Protein AF-A0A2A5PF28-F1 (afdb_monomer_lite)

Structure (mmCIF, N/CA/C/O backbone):
data_AF-A0A2A5PF28-F1
#
_entry.id   AF-A0A2A5PF28-F1
#
loop_
_atom_site.group_PDB
_atom_site.id
_atom_site.type_symbol
_atom_site.label_atom_id
_atom_site.label_alt_id
_atom_site.label_comp_id
_atom_site.label_asym_id
_atom_site.label_entity_id
_atom_site.label_seq_id
_atom_site.pdbx_PDB_ins_code
_atom_site.Cartn_x
_atom_site.Cartn_y
_atom_site.Cartn_z
_atom_site.occupancy
_atom_site.B_iso_or_equiv
_atom_site.auth_seq_id
_atom_site.auth_comp_id
_atom_site.auth_asym_id
_atom_site.auth_atom_id
_atom_site.pdbx_PDB_model_num
ATOM 1 N N . MET A 1 1 ? -25.929 -4.673 18.116 1.00 41.91 1 MET A N 1
ATOM 2 C CA . MET A 1 1 ? -25.650 -4.161 19.478 1.00 41.91 1 MET A CA 1
ATOM 3 C C . MET A 1 1 ? -24.849 -2.876 19.344 1.00 41.91 1 MET A C 1
ATOM 5 O O . MET A 1 1 ? -23.845 -2.891 18.644 1.00 41.91 1 MET A O 1
ATOM 9 N N . GLY A 1 2 ? -25.321 -1.760 19.908 1.00 50.94 2 GLY A N 1
ATOM 10 C CA . GLY A 1 2 ? -24.605 -0.480 19.835 1.00 50.94 2 GLY A CA 1
ATOM 11 C C . GLY A 1 2 ? -23.229 -0.578 20.498 1.00 50.94 2 GLY A C 1
ATOM 12 O O . GLY A 1 2 ? -23.089 -1.264 21.509 1.00 50.94 2 GLY A O 1
ATOM 13 N N . LYS A 1 3 ? -22.210 0.069 19.919 1.00 67.00 3 LYS A N 1
ATOM 14 C CA . LYS A 1 3 ? -20.861 0.127 20.499 1.00 67.00 3 LYS A CA 1
ATOM 15 C C . LYS A 1 3 ? -20.940 0.835 21.853 1.00 67.00 3 LYS A C 1
ATOM 17 O O . LYS A 1 3 ? -21.059 2.056 21.904 1.00 67.00 3 LYS A O 1
ATOM 22 N N . ILE A 1 4 ? -20.903 0.073 22.942 1.00 71.50 4 ILE A N 1
ATOM 23 C CA . ILE A 1 4 ? -20.803 0.637 24.287 1.00 71.50 4 ILE A CA 1
ATOM 24 C C . ILE A 1 4 ? -19.418 1.271 24.393 1.00 71.50 4 ILE A C 1
ATOM 26 O O . ILE A 1 4 ? -18.413 0.598 24.170 1.00 71.50 4 ILE A O 1
ATOM 30 N N . ASN A 1 5 ? -19.358 2.567 24.704 1.00 80.75 5 ASN A N 1
ATOM 31 C CA . ASN A 1 5 ? -18.090 3.236 24.960 1.00 80.75 5 ASN A CA 1
ATOM 32 C C . ASN A 1 5 ? -17.479 2.620 26.237 1.00 80.75 5 ASN A C 1
ATOM 34 O O . ASN A 1 5 ? -18.070 2.777 27.309 1.00 80.75 5 ASN A O 1
ATOM 38 N N . PRO A 1 6 ? -16.331 1.921 26.154 1.00 78.38 6 PRO A N 1
ATOM 39 C CA . PRO A 1 6 ? -15.758 1.205 27.294 1.00 78.38 6 PRO A CA 1
ATOM 40 C C . PRO A 1 6 ? -15.383 2.152 28.442 1.00 78.38 6 PRO A C 1
ATOM 42 O O . PRO A 1 6 ? -15.439 1.769 29.611 1.00 78.38 6 PRO A O 1
ATOM 45 N N . LEU A 1 7 ? -15.074 3.411 28.127 1.00 80.38 7 LEU A N 1
ATOM 46 C CA . LEU A 1 7 ? -14.786 4.447 29.113 1.00 80.38 7 LEU A CA 1
ATOM 47 C C . LEU A 1 7 ? -16.062 4.856 29.861 1.00 80.38 7 LEU A C 1
ATOM 49 O O . LEU A 1 7 ? -16.077 4.873 31.089 1.00 80.38 7 LEU A O 1
ATOM 53 N N . ALA A 1 8 ? -17.166 5.069 29.138 1.00 83.06 8 ALA A N 1
ATOM 54 C CA . ALA A 1 8 ? -18.471 5.324 29.750 1.00 83.06 8 ALA A CA 1
ATOM 55 C C . ALA A 1 8 ? -18.952 4.126 30.587 1.00 83.06 8 ALA A C 1
ATOM 57 O O . ALA A 1 8 ? -19.438 4.314 31.698 1.00 83.06 8 ALA A O 1
ATOM 58 N N . PHE A 1 9 ? -18.759 2.897 30.100 1.00 85.44 9 PHE A N 1
ATOM 59 C CA . PHE A 1 9 ? -19.083 1.672 30.836 1.00 85.44 9 PHE A CA 1
ATOM 60 C C . PHE A 1 9 ? -18.303 1.566 32.153 1.00 85.44 9 PHE A C 1
ATOM 62 O O . PHE A 1 9 ? -18.880 1.260 33.196 1.00 85.44 9 PHE A O 1
ATOM 69 N N . SER A 1 10 ? -17.006 1.882 32.120 1.00 83.62 10 SER A N 1
ATOM 70 C CA . SER A 1 10 ? -16.141 1.852 33.303 1.00 83.62 10 SER A CA 1
ATOM 71 C C . SER A 1 10 ? -16.571 2.892 34.343 1.00 83.62 10 SER A C 1
ATOM 73 O O . SER A 1 10 ? -16.678 2.567 35.524 1.00 83.62 10 SER A O 1
ATOM 75 N N . VAL A 1 11 ? -16.890 4.116 33.904 1.00 86.25 11 VAL A N 1
ATOM 76 C CA . VAL A 1 11 ? -17.349 5.211 34.778 1.00 86.25 11 VAL A CA 1
ATOM 77 C C . VAL A 1 11 ? -18.721 4.914 35.385 1.00 86.25 11 VAL A C 1
ATOM 79 O O . VAL A 1 11 ? -18.889 5.020 36.598 1.00 86.25 11 VAL A O 1
ATOM 82 N N . ILE A 1 12 ? -19.695 4.505 34.566 1.00 88.12 12 ILE A N 1
ATOM 83 C CA . ILE A 1 12 ? -21.057 4.184 35.026 1.00 88.12 12 ILE A CA 1
ATOM 84 C C . ILE A 1 12 ? -21.021 3.024 36.019 1.00 88.12 12 ILE A C 1
ATOM 86 O O . ILE A 1 12 ? -21.679 3.072 37.058 1.00 88.12 12 ILE A O 1
ATOM 90 N N . GLY A 1 13 ? -20.228 1.998 35.727 1.00 86.19 13 GLY A N 1
ATOM 91 C CA . GLY A 1 13 ? -20.051 0.857 36.608 1.00 86.19 13 GLY A CA 1
ATOM 92 C C . GLY A 1 13 ? -19.424 1.204 37.950 1.00 86.19 13 GLY A C 1
ATOM 93 O O . GLY A 1 13 ? -19.951 0.815 38.989 1.00 86.19 13 GLY A O 1
ATOM 94 N N . GLY A 1 14 ? -18.345 1.993 37.939 1.00 86.75 14 GLY A N 1
ATOM 95 C CA . GLY A 1 14 ? -17.702 2.471 39.165 1.00 86.75 14 GLY A CA 1
ATOM 96 C C . GLY A 1 14 ? -18.654 3.292 40.038 1.00 86.75 14 GLY A C 1
ATOM 97 O O . GLY A 1 14 ? -18.751 3.041 41.239 1.00 86.75 14 GLY A O 1
ATOM 98 N N . LEU A 1 15 ? -19.418 4.207 39.430 1.00 88.81 15 LEU A N 1
ATOM 99 C CA . LEU A 1 15 ? -20.452 4.979 40.128 1.00 88.81 15 LEU A CA 1
ATOM 100 C C . LEU A 1 15 ? -21.551 4.076 40.694 1.00 88.81 15 LEU A C 1
ATOM 102 O O . LEU A 1 15 ? -21.937 4.241 41.845 1.00 88.81 15 LEU A O 1
ATOM 106 N N . SER A 1 16 ? -22.011 3.092 39.921 1.00 88.06 16 SER A N 1
ATOM 107 C CA . SER A 1 16 ? -23.067 2.167 40.348 1.00 88.06 16 SER A CA 1
ATOM 108 C C . SER A 1 16 ? -22.634 1.336 41.555 1.00 88.06 16 SER A C 1
ATOM 110 O O . SER A 1 16 ? -23.383 1.227 42.525 1.00 88.06 16 SER A O 1
ATOM 112 N N . ILE A 1 17 ? -21.410 0.796 41.537 1.00 88.62 17 ILE A N 1
ATOM 113 C CA . ILE A 1 17 ? -20.854 0.039 42.666 1.00 88.62 17 ILE A CA 1
ATOM 114 C C . ILE A 1 17 ? -20.729 0.948 43.885 1.00 88.62 17 ILE A C 1
ATOM 116 O O . ILE A 1 17 ? -21.204 0.582 44.955 1.00 88.62 17 ILE A O 1
ATOM 120 N N . PHE A 1 18 ? -20.174 2.152 43.721 1.00 87.56 18 PHE A N 1
ATOM 121 C CA . PHE A 1 18 ? -20.045 3.117 44.812 1.00 87.56 18 PHE A CA 1
ATOM 122 C C . PHE A 1 18 ? -21.402 3.465 45.443 1.00 87.56 18 PHE A C 1
ATOM 124 O O . PHE A 1 18 ? -21.546 3.402 46.664 1.00 87.56 18 PHE A O 1
ATOM 131 N N . THR A 1 19 ? -22.419 3.767 44.630 1.00 89.06 19 THR A N 1
ATOM 132 C CA . THR A 1 19 ? -23.775 4.067 45.108 1.00 89.06 19 THR A CA 1
ATOM 133 C C . THR A 1 19 ? -24.391 2.881 45.850 1.00 89.06 19 THR A C 1
ATOM 135 O O . THR A 1 19 ? -24.955 3.069 46.926 1.00 89.06 19 THR A O 1
ATOM 138 N N . ILE A 1 20 ? -24.252 1.656 45.333 1.00 88.00 20 ILE A N 1
ATOM 139 C CA . ILE A 1 20 ? -24.773 0.446 45.991 1.00 88.00 20 ILE A CA 1
ATOM 140 C C . ILE A 1 20 ? -24.069 0.211 47.332 1.00 88.00 20 ILE A C 1
ATOM 142 O O . ILE A 1 20 ? -24.734 -0.034 48.337 1.00 88.00 20 ILE A O 1
ATOM 146 N N . THR A 1 21 ? -22.740 0.327 47.383 1.00 87.19 21 THR A N 1
ATOM 147 C CA . THR A 1 21 ? -21.966 0.170 48.625 1.00 87.19 21 THR A CA 1
ATOM 148 C C . THR A 1 21 ? -22.338 1.236 49.656 1.00 87.19 21 THR A C 1
ATOM 150 O O . THR A 1 21 ? -22.475 0.919 50.836 1.00 87.19 21 THR A O 1
ATOM 153 N N . TYR A 1 22 ? -22.581 2.475 49.220 1.00 87.81 22 TYR A N 1
ATOM 154 C CA . TYR A 1 22 ? -23.036 3.563 50.087 1.00 87.81 22 TYR A CA 1
ATOM 155 C C . TYR A 1 22 ? -24.431 3.307 50.676 1.00 87.81 22 TYR A C 1
ATOM 157 O O . TYR A 1 22 ? -24.648 3.510 51.869 1.00 87.81 22 TYR A O 1
ATOM 165 N N . ILE A 1 23 ? -25.378 2.819 49.869 1.00 89.19 23 ILE A N 1
ATOM 166 C CA . ILE A 1 23 ? -26.725 2.471 50.346 1.00 89.19 23 ILE A CA 1
ATOM 167 C C . ILE A 1 23 ? -26.653 1.314 51.351 1.00 89.19 23 ILE A C 1
ATOM 169 O O . ILE A 1 23 ? -27.236 1.397 52.432 1.00 89.19 23 ILE A O 1
ATOM 173 N N . LEU A 1 24 ? -25.905 0.255 51.028 1.00 87.50 24 LEU A N 1
ATOM 174 C CA . LEU A 1 24 ? -25.747 -0.903 51.910 1.00 87.50 24 LEU A CA 1
ATOM 175 C C . LEU A 1 24 ? -25.074 -0.537 53.239 1.00 87.50 24 LEU A C 1
ATOM 177 O O . LEU A 1 24 ? -25.424 -1.112 54.267 1.00 87.50 24 LEU A O 1
ATOM 181 N N . PHE A 1 25 ? -24.163 0.442 53.246 1.00 88.38 25 PHE A N 1
ATOM 182 C CA . PHE A 1 25 ? -23.555 0.961 54.475 1.00 88.38 25 PHE A CA 1
ATOM 183 C C . PHE A 1 25 ? -24.601 1.475 55.453 1.00 88.38 25 PHE A C 1
ATOM 185 O O . PHE A 1 25 ? -24.628 1.041 56.605 1.00 88.38 25 PHE A O 1
ATOM 192 N N . TRP A 1 26 ? -25.498 2.341 54.985 1.00 88.81 26 TRP A N 1
ATOM 193 C CA . TRP A 1 26 ? -26.559 2.881 55.827 1.00 88.81 26 TRP A CA 1
ATOM 194 C C . TRP A 1 26 ? -27.527 1.800 56.300 1.00 88.81 26 TRP A C 1
ATOM 196 O O . TRP A 1 26 ? -27.901 1.798 57.471 1.00 88.81 26 TRP A O 1
ATOM 206 N N . VAL A 1 27 ? -27.879 0.844 55.435 1.00 87.88 27 VAL A N 1
ATOM 207 C CA . VAL A 1 27 ? -28.736 -0.290 55.815 1.00 87.88 27 VAL A CA 1
ATOM 208 C C . VAL A 1 27 ? -28.110 -1.092 56.958 1.00 87.88 27 VAL A C 1
ATOM 210 O O . VAL A 1 27 ? -28.767 -1.310 57.973 1.00 87.88 27 VAL A O 1
ATOM 213 N N . PHE A 1 28 ? -26.839 -1.490 56.845 1.00 85.69 28 PHE A N 1
ATOM 214 C CA . PHE A 1 28 ? -26.171 -2.247 57.907 1.00 85.69 28 PHE A CA 1
ATOM 215 C C . PHE A 1 28 ? -25.989 -1.425 59.185 1.00 85.69 28 PHE A C 1
ATOM 217 O O . PHE A 1 28 ? -26.236 -1.937 60.275 1.00 85.69 28 PHE A O 1
ATOM 224 N N . TYR A 1 29 ? -25.624 -0.149 59.064 1.00 86.19 29 TYR A N 1
ATOM 225 C CA . TYR A 1 29 ? -25.444 0.737 60.212 1.00 86.19 29 TYR A CA 1
ATOM 226 C C . TYR A 1 29 ? -26.722 0.868 61.055 1.00 86.19 29 TYR A C 1
ATOM 228 O O . TYR A 1 29 ? -26.671 0.703 62.273 1.00 86.19 29 TYR A O 1
ATOM 236 N N . PHE A 1 30 ? -27.877 1.095 60.417 1.00 87.75 30 PHE A N 1
ATOM 237 C CA . PHE A 1 30 ? -29.152 1.236 61.128 1.00 87.75 30 PHE A CA 1
ATOM 238 C C . PHE A 1 30 ? -29.705 -0.087 61.672 1.00 87.75 30 PHE A C 1
ATOM 240 O O . PHE A 1 30 ? -30.460 -0.065 62.641 1.00 87.75 30 PHE A O 1
ATOM 247 N N . HIS A 1 31 ? -29.352 -1.231 61.077 1.00 84.75 31 HIS A N 1
ATOM 248 C CA . HIS A 1 31 ? -29.927 -2.524 61.459 1.00 84.75 31 HIS A CA 1
ATOM 249 C C . HIS A 1 31 ? -29.154 -3.253 62.569 1.00 84.75 31 HIS A C 1
ATOM 251 O O . HIS A 1 31 ? -29.750 -4.024 63.314 1.00 84.75 31 HIS A O 1
ATOM 257 N N . ILE A 1 32 ? -27.841 -3.022 62.703 1.00 85.69 32 ILE A N 1
ATOM 258 C CA . ILE A 1 32 ? -27.005 -3.740 63.682 1.00 85.69 32 ILE A CA 1
ATOM 259 C C . ILE A 1 32 ? -27.271 -3.266 65.123 1.00 85.69 32 ILE A C 1
ATOM 261 O O . ILE A 1 32 ? -27.199 -4.072 66.045 1.00 85.69 32 ILE A O 1
ATOM 265 N N . GLY A 1 33 ? -27.601 -1.987 65.340 1.00 76.00 33 GLY A N 1
ATOM 266 C CA . GLY A 1 33 ? -28.089 -1.479 66.634 1.00 76.00 33 GLY A CA 1
ATOM 267 C C . GLY A 1 33 ? -27.113 -1.560 67.822 1.00 76.00 33 GLY A C 1
ATOM 268 O O . GLY A 1 33 ? -27.515 -1.280 68.950 1.00 76.00 33 GLY A O 1
ATOM 269 N N . THR A 1 34 ? -25.847 -1.929 67.602 1.00 82.94 34 THR A N 1
ATOM 270 C CA . THR A 1 34 ? -24.807 -2.023 68.641 1.00 82.94 34 THR A CA 1
ATOM 271 C C . THR A 1 34 ? -23.826 -0.842 68.579 1.00 82.94 34 THR A C 1
ATOM 273 O O . THR A 1 34 ? -23.685 -0.212 67.528 1.00 82.94 34 THR A O 1
ATOM 276 N N . PRO A 1 35 ? -23.076 -0.551 69.663 1.00 79.81 35 PRO A N 1
ATOM 277 C CA . PRO A 1 35 ? -22.023 0.474 69.652 1.00 79.81 35 PRO A CA 1
ATOM 278 C C . PRO A 1 35 ? -20.929 0.219 68.600 1.00 79.81 35 PRO A C 1
ATOM 280 O O . PRO A 1 35 ? -20.252 1.143 68.160 1.00 79.81 35 PRO A O 1
ATOM 283 N N . GLU A 1 36 ? -20.775 -1.036 68.170 1.00 86.81 36 GLU A N 1
ATOM 284 C CA . GLU A 1 36 ? -19.780 -1.495 67.195 1.00 86.81 36 GLU A CA 1
ATOM 285 C C . GLU A 1 36 ? -20.332 -1.566 65.757 1.00 86.81 36 GLU A C 1
ATOM 287 O O . GLU A 1 36 ? -19.611 -1.960 64.836 1.00 86.81 36 GLU A O 1
ATOM 292 N N . ALA A 1 37 ? -21.590 -1.157 65.536 1.00 84.25 37 ALA A N 1
ATOM 293 C CA . ALA A 1 37 ? -22.292 -1.266 64.255 1.00 84.25 37 ALA A CA 1
ATOM 294 C C . ALA A 1 37 ? -21.512 -0.670 63.075 1.00 84.25 37 ALA A C 1
ATOM 296 O O . ALA A 1 37 ? -21.493 -1.245 61.989 1.00 84.25 37 ALA A O 1
ATOM 297 N N . MET A 1 38 ? -20.813 0.448 63.296 1.00 85.06 38 MET A N 1
ATOM 298 C CA . MET A 1 38 ? -19.978 1.084 62.276 1.00 85.06 38 MET A CA 1
ATOM 299 C C . MET A 1 38 ? -18.821 0.181 61.822 1.00 85.06 38 MET A C 1
ATOM 301 O O . MET A 1 38 ? -18.588 0.038 60.624 1.00 85.06 38 MET A O 1
ATOM 305 N N . SER A 1 39 ? -18.116 -0.452 62.764 1.00 87.12 39 SER A N 1
ATOM 306 C CA . SER A 1 39 ? -16.972 -1.327 62.474 1.00 87.12 39 SER A CA 1
ATOM 307 C C . SER A 1 39 ? -17.413 -2.595 61.737 1.00 87.12 39 SER A C 1
ATOM 309 O O . SER A 1 39 ? -16.830 -2.976 60.720 1.00 87.12 39 SER A O 1
ATOM 311 N N . VAL A 1 40 ? -18.508 -3.210 62.196 1.00 85.88 40 VAL A N 1
ATOM 312 C CA . VAL A 1 40 ? -19.072 -4.421 61.580 1.00 85.88 40 VAL A CA 1
ATOM 313 C C . VAL A 1 40 ? -19.587 -4.138 60.165 1.00 85.88 40 VAL A C 1
ATOM 315 O O . VAL A 1 40 ? -19.302 -4.911 59.246 1.00 85.88 40 VAL A O 1
ATOM 318 N N . ALA A 1 41 ? -20.282 -3.014 59.957 1.00 85.56 41 ALA A N 1
ATOM 319 C CA . ALA A 1 41 ? -20.759 -2.603 58.637 1.00 85.56 41 ALA A CA 1
ATOM 320 C C . ALA A 1 41 ? -19.597 -2.362 57.660 1.00 85.56 41 ALA A C 1
ATOM 322 O O . ALA A 1 41 ? -19.634 -2.868 56.538 1.00 85.56 41 ALA A O 1
ATOM 323 N N . LEU A 1 42 ? -18.542 -1.657 58.089 1.00 86.06 42 LEU A N 1
ATOM 324 C CA . LEU A 1 42 ? -17.361 -1.391 57.259 1.00 86.06 42 LEU A CA 1
ATOM 325 C C . LEU A 1 42 ? -16.606 -2.668 56.878 1.00 86.06 42 LEU A C 1
ATOM 327 O O . LEU A 1 42 ? -16.280 -2.836 55.706 1.00 86.06 42 LEU A O 1
ATOM 331 N N . ASN A 1 43 ? -16.360 -3.584 57.818 1.00 86.50 43 ASN A N 1
ATOM 332 C CA . ASN A 1 43 ? -15.654 -4.841 57.528 1.00 86.50 43 ASN A CA 1
ATOM 333 C C . ASN A 1 43 ? -16.444 -5.742 56.570 1.00 86.50 43 ASN A C 1
ATOM 335 O O . ASN A 1 43 ? -15.886 -6.325 55.633 1.00 86.50 43 ASN A O 1
ATOM 339 N N . THR A 1 44 ? -17.758 -5.818 56.777 1.00 84.56 44 THR A N 1
ATOM 340 C CA . THR A 1 44 ? -18.657 -6.591 55.915 1.00 84.56 44 THR A CA 1
ATOM 341 C C . THR A 1 44 ? -18.675 -6.001 54.505 1.00 84.56 44 THR A C 1
ATOM 343 O O . THR A 1 44 ? -18.476 -6.719 53.525 1.00 84.56 44 THR A O 1
ATOM 346 N N . LEU A 1 45 ? -18.823 -4.679 54.384 1.00 86.44 45 LEU A N 1
ATOM 347 C CA . LEU A 1 45 ? -18.826 -4.000 53.089 1.00 86.44 45 LEU A CA 1
ATOM 348 C C . LEU A 1 45 ? -17.479 -4.003 52.394 1.00 86.44 45 LEU A C 1
ATOM 350 O O . LEU A 1 45 ? -17.462 -4.173 51.185 1.00 86.44 45 LEU A O 1
ATOM 354 N N . GLY A 1 46 ? -16.368 -3.862 53.113 1.00 83.00 46 GLY A N 1
ATOM 355 C CA . GLY A 1 46 ? -15.032 -3.955 52.525 1.00 83.00 46 GLY A CA 1
ATOM 356 C C . GLY A 1 46 ? -14.814 -5.306 51.841 1.00 83.00 46 GLY A C 1
ATOM 357 O O . GLY A 1 46 ? -14.303 -5.368 50.721 1.00 83.00 46 GLY A O 1
ATOM 358 N N . SER A 1 47 ? -15.304 -6.381 52.461 1.00 83.75 47 SER A N 1
ATOM 359 C CA . SER A 1 47 ? -15.240 -7.735 51.902 1.00 83.75 47 SER A CA 1
ATOM 360 C C . SER A 1 47 ? -16.092 -7.874 50.632 1.00 83.75 47 SER A C 1
ATOM 362 O O . SER A 1 47 ? -15.589 -8.335 49.609 1.00 83.75 47 SER A O 1
ATOM 364 N N . TYR A 1 48 ? -17.344 -7.401 50.638 1.00 83.69 48 TYR A N 1
ATOM 365 C CA . TYR A 1 48 ? -18.204 -7.442 49.442 1.00 83.69 48 TYR A CA 1
ATOM 366 C C . TYR A 1 48 ? -17.733 -6.501 48.329 1.00 83.69 48 TYR A C 1
ATOM 368 O O . TYR A 1 48 ? -17.712 -6.881 47.158 1.00 83.69 48 TYR A O 1
ATOM 376 N N . PHE A 1 49 ? -17.331 -5.284 48.689 1.00 86.62 49 PHE A N 1
ATOM 377 C CA . PHE A 1 49 ? -16.845 -4.274 47.759 1.00 86.62 49 PHE A CA 1
ATOM 378 C C . PHE A 1 49 ? -15.599 -4.765 47.036 1.00 86.62 49 PHE A C 1
ATOM 380 O O . PHE A 1 49 ? -15.551 -4.678 45.816 1.00 86.62 49 PHE A O 1
ATOM 387 N N . SER A 1 50 ? -14.625 -5.336 47.752 1.00 83.38 50 SER A N 1
ATOM 388 C CA . SER A 1 50 ? -13.398 -5.837 47.122 1.00 83.38 50 SER A CA 1
ATOM 389 C C . SER A 1 50 ? -13.681 -6.918 46.070 1.00 83.38 50 SER A C 1
ATOM 391 O O . SER A 1 50 ? -13.145 -6.844 44.962 1.00 83.38 50 SER A O 1
ATOM 393 N N . GLY A 1 51 ? -14.582 -7.865 46.355 1.00 85.44 51 GLY A N 1
ATOM 394 C CA . GLY A 1 51 ? -14.976 -8.910 45.406 1.00 85.44 51 GLY A CA 1
ATOM 395 C C . GLY A 1 51 ? -15.710 -8.361 44.179 1.00 85.44 51 GLY A C 1
ATOM 396 O O . GLY A 1 51 ? -15.333 -8.654 43.042 1.00 85.44 51 GLY A O 1
ATOM 397 N N . VAL A 1 52 ? -16.724 -7.517 44.394 1.00 86.81 52 VAL A N 1
ATOM 398 C CA . VAL A 1 52 ? -17.531 -6.930 43.308 1.00 86.81 52 VAL A CA 1
ATOM 399 C C . VAL A 1 52 ? -16.707 -5.962 42.459 1.00 86.81 52 VAL A C 1
ATOM 401 O O . VAL A 1 52 ? -16.780 -6.011 41.231 1.00 86.81 52 VAL A O 1
ATOM 404 N N . ALA A 1 53 ? -15.884 -5.120 43.085 1.00 85.12 53 ALA A N 1
ATOM 405 C CA . ALA A 1 53 ? -15.004 -4.188 42.389 1.00 85.12 53 ALA A CA 1
ATOM 406 C C . ALA A 1 53 ? -13.970 -4.927 41.533 1.00 85.12 53 ALA A C 1
ATOM 408 O O . ALA A 1 53 ? -13.741 -4.533 40.392 1.00 85.12 53 ALA A O 1
ATOM 409 N N . THR A 1 54 ? -13.399 -6.027 42.034 1.00 89.50 54 THR A N 1
ATOM 410 C CA . THR A 1 54 ? -12.447 -6.848 41.267 1.00 89.50 54 THR A CA 1
ATOM 411 C C . THR A 1 54 ? -13.117 -7.499 40.060 1.00 89.50 54 THR A C 1
ATOM 413 O O . THR A 1 54 ? -12.586 -7.428 38.951 1.00 89.50 54 THR A O 1
ATOM 416 N N . LEU A 1 55 ? -14.308 -8.083 40.238 1.00 88.50 55 LEU A N 1
ATOM 417 C CA . LEU A 1 55 ? -15.062 -8.684 39.136 1.00 88.50 55 LEU A CA 1
ATOM 418 C C . LEU A 1 55 ? -15.421 -7.637 38.074 1.00 88.50 55 LEU A C 1
ATOM 420 O O . LEU A 1 55 ? -15.234 -7.867 36.880 1.00 88.50 55 LEU A O 1
ATOM 424 N N . TRP A 1 56 ? -15.889 -6.465 38.503 1.00 88.12 56 TRP A N 1
ATOM 425 C CA . TRP 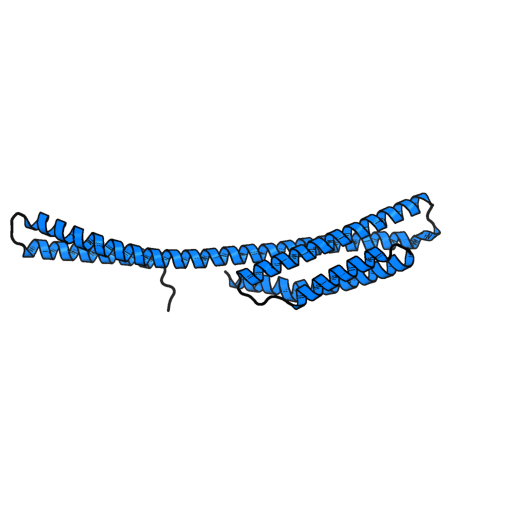A 1 56 ? -16.216 -5.377 37.589 1.00 88.12 56 TRP A CA 1
ATOM 426 C C . TRP A 1 56 ? -14.986 -4.843 36.854 1.00 88.12 56 TRP A C 1
ATOM 428 O O . TRP A 1 56 ? -15.041 -4.638 35.642 1.00 88.12 56 TRP A O 1
ATOM 438 N N . ALA A 1 57 ? -13.863 -4.670 37.554 1.00 87.69 57 ALA A N 1
ATOM 439 C CA . ALA A 1 57 ? -12.597 -4.269 36.950 1.00 87.69 57 ALA A CA 1
ATOM 440 C C . ALA A 1 57 ? -12.121 -5.287 35.903 1.00 87.69 57 ALA A C 1
ATOM 442 O O . ALA A 1 57 ? -11.665 -4.885 34.834 1.00 87.69 57 ALA A O 1
ATOM 443 N N . ALA A 1 58 ? -12.289 -6.589 36.151 1.00 90.56 58 ALA A N 1
ATOM 444 C CA . ALA A 1 58 ? -11.966 -7.635 35.180 1.00 90.56 58 ALA A CA 1
ATOM 445 C C . ALA A 1 58 ? -12.860 -7.565 33.926 1.00 90.56 58 ALA A C 1
ATOM 447 O O . ALA A 1 58 ? -12.364 -7.662 32.798 1.00 90.56 58 ALA A O 1
ATOM 448 N N . ILE A 1 59 ? -14.167 -7.336 34.099 1.00 89.06 59 ILE A N 1
ATOM 449 C CA . ILE A 1 59 ? -15.112 -7.154 32.985 1.00 89.06 59 ILE A CA 1
ATOM 450 C C . ILE A 1 59 ? -14.741 -5.904 32.176 1.00 89.06 59 ILE A C 1
ATOM 452 O O . ILE A 1 59 ? -14.570 -5.981 30.958 1.00 89.06 59 ILE A O 1
ATOM 456 N N . ALA A 1 60 ? -14.562 -4.762 32.843 1.00 87.00 60 ALA A N 1
ATOM 457 C CA . ALA A 1 60 ? -14.175 -3.504 32.210 1.00 87.00 60 ALA A CA 1
ATOM 458 C C . ALA A 1 60 ? -12.826 -3.622 31.479 1.00 87.00 60 ALA A C 1
ATOM 460 O O . ALA A 1 60 ? -12.705 -3.179 30.336 1.00 87.00 60 ALA A O 1
ATOM 461 N N . GLY A 1 61 ? -11.843 -4.286 32.091 1.00 88.62 61 GLY A N 1
ATOM 462 C CA . GLY A 1 61 ? -10.541 -4.568 31.489 1.00 88.62 61 GLY A CA 1
ATOM 463 C C . GLY A 1 61 ? -10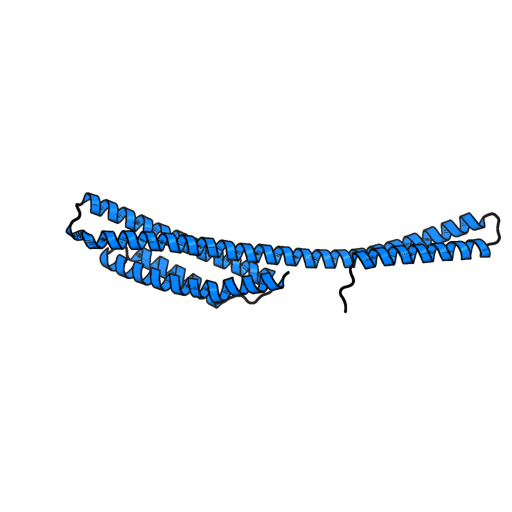.651 -5.415 30.222 1.00 88.62 61 GLY A C 1
ATOM 464 O O . GLY A 1 61 ? -10.006 -5.105 29.224 1.00 88.62 61 GLY A O 1
ATOM 465 N N . THR A 1 62 ? -11.532 -6.419 30.210 1.00 88.81 62 THR A N 1
ATOM 466 C CA . THR A 1 62 ? -11.796 -7.239 29.015 1.00 88.81 62 THR A CA 1
ATOM 467 C C . THR A 1 62 ? -12.379 -6.400 27.875 1.00 88.81 62 THR A C 1
ATOM 469 O O . THR A 1 62 ? -11.925 -6.498 26.733 1.00 88.81 62 THR A O 1
ATOM 472 N N . PHE A 1 63 ? -13.347 -5.522 28.166 1.00 85.94 63 PHE A N 1
ATOM 473 C CA . PHE A 1 63 ? -13.895 -4.597 27.165 1.00 85.94 63 PHE A CA 1
ATOM 474 C C . PHE A 1 63 ? -12.837 -3.629 26.630 1.00 85.94 63 PHE A C 1
ATOM 476 O O . PHE A 1 63 ? -12.759 -3.409 25.419 1.00 85.94 63 PHE A O 1
ATOM 483 N N . LEU A 1 64 ? -12.008 -3.075 27.516 1.00 85.94 64 LEU A N 1
ATOM 484 C CA . LEU A 1 64 ? -10.941 -2.152 27.147 1.00 85.94 64 LEU A CA 1
ATOM 485 C C . LEU A 1 64 ? -9.876 -2.839 26.284 1.00 85.94 64 LEU A C 1
ATOM 487 O O . LEU A 1 64 ? -9.457 -2.277 25.275 1.00 85.94 64 LEU A O 1
ATOM 491 N N . PHE A 1 65 ? -9.491 -4.070 26.627 1.00 87.00 65 PHE A N 1
ATOM 492 C CA . PHE A 1 65 ? -8.544 -4.867 25.851 1.00 87.00 65 PHE A CA 1
ATOM 493 C C . PHE A 1 65 ? -9.075 -5.183 24.452 1.00 87.00 65 PHE A C 1
ATOM 495 O O . PHE A 1 65 ? -8.362 -4.997 23.469 1.00 87.00 65 PHE A O 1
ATOM 502 N N . ASN A 1 66 ? -10.341 -5.593 24.336 1.00 88.06 66 ASN A N 1
ATOM 503 C CA . ASN A 1 66 ? -10.963 -5.858 23.037 1.00 88.06 66 ASN A CA 1
ATOM 504 C C . ASN A 1 66 ? -11.024 -4.597 22.166 1.00 88.06 66 ASN A C 1
ATOM 506 O O . ASN A 1 66 ? -10.745 -4.658 20.968 1.00 88.06 66 ASN A O 1
ATOM 510 N N . TYR A 1 67 ? -11.346 -3.448 22.764 1.00 85.31 67 TYR A N 1
ATOM 511 C CA . TYR A 1 67 ? -11.345 -2.168 22.062 1.00 85.31 67 TYR A CA 1
ATOM 512 C C . TYR A 1 67 ? -9.937 -1.764 21.611 1.00 85.31 67 TYR A C 1
ATOM 514 O O . TYR A 1 67 ? -9.740 -1.408 20.449 1.00 85.31 67 TYR A O 1
ATOM 522 N N . TRP A 1 68 ? -8.953 -1.863 22.508 1.00 89.19 68 TRP A N 1
ATOM 523 C CA . TRP A 1 68 ? -7.551 -1.595 22.199 1.00 89.19 68 TRP A CA 1
ATOM 524 C C . TRP A 1 68 ? -7.053 -2.491 21.065 1.00 89.19 68 TRP A C 1
ATOM 526 O O . TRP A 1 68 ? -6.497 -1.981 20.098 1.00 89.19 68 TRP A O 1
ATOM 536 N N . ARG A 1 69 ? -7.324 -3.799 21.126 1.00 88.06 69 ARG A N 1
ATOM 537 C CA . ARG A 1 69 ? -6.947 -4.762 20.084 1.00 88.06 69 ARG A CA 1
ATOM 538 C C . ARG A 1 69 ? -7.561 -4.397 18.735 1.00 88.06 69 ARG A C 1
ATOM 540 O O . ARG A 1 69 ? -6.861 -4.404 17.728 1.00 88.06 69 ARG A O 1
ATOM 547 N N . ALA A 1 70 ? -8.846 -4.040 18.707 1.00 88.00 70 ALA A N 1
ATOM 548 C CA . ALA A 1 70 ? -9.517 -3.622 17.478 1.00 88.00 70 ALA A CA 1
ATOM 549 C C . ALA A 1 70 ? -8.901 -2.340 16.893 1.00 88.00 70 ALA A C 1
ATOM 551 O O . ALA A 1 70 ? -8.675 -2.260 15.687 1.00 88.00 70 ALA A O 1
ATOM 552 N N . GLN A 1 71 ? -8.601 -1.350 17.737 1.00 88.00 71 GLN A N 1
ATOM 553 C CA . GLN A 1 71 ? -7.969 -0.105 17.302 1.00 88.00 71 GLN A CA 1
ATOM 554 C C . GLN A 1 71 ? -6.537 -0.336 16.807 1.00 88.00 71 GLN A C 1
ATOM 556 O O . GLN A 1 71 ? -6.152 0.187 15.768 1.00 88.00 71 GLN A O 1
ATOM 561 N N . HIS A 1 72 ? -5.764 -1.144 17.527 1.00 89.44 72 HIS A N 1
ATOM 562 C CA . HIS A 1 72 ? -4.394 -1.496 17.178 1.00 89.44 72 HIS A CA 1
ATOM 563 C C . HIS A 1 72 ? -4.323 -2.226 15.833 1.00 89.44 72 HIS A C 1
ATOM 565 O O . HIS A 1 72 ? -3.534 -1.846 14.974 1.00 89.44 72 HIS A O 1
ATOM 571 N N . ASN A 1 73 ? -5.202 -3.207 15.604 1.00 89.31 73 ASN A N 1
ATOM 572 C CA . ASN A 1 73 ? -5.269 -3.919 14.328 1.00 89.31 73 ASN A CA 1
ATOM 573 C C . ASN A 1 73 ? -5.577 -2.976 13.156 1.00 89.31 73 ASN A C 1
ATOM 575 O O . ASN A 1 73 ? -4.923 -3.067 12.122 1.00 89.31 73 ASN A O 1
ATOM 579 N N . LYS A 1 74 ? -6.503 -2.022 13.330 1.00 88.81 74 LYS A N 1
ATOM 580 C CA . LYS A 1 74 ? -6.786 -0.995 12.310 1.00 88.81 74 LYS A CA 1
ATOM 581 C C . LYS A 1 74 ? -5.587 -0.094 12.025 1.00 88.81 74 LYS A C 1
ATOM 583 O O . LYS A 1 74 ? -5.370 0.289 10.878 1.00 88.81 74 LYS A O 1
ATOM 588 N N . THR A 1 75 ? -4.822 0.266 13.055 1.00 91.50 75 THR A N 1
ATOM 589 C CA . THR A 1 75 ? -3.588 1.041 12.882 1.00 91.50 75 THR A CA 1
ATOM 590 C C . THR A 1 75 ? -2.575 0.261 12.049 1.00 91.50 75 THR A C 1
ATOM 592 O O . THR A 1 75 ? -2.058 0.811 11.082 1.00 91.50 75 THR A O 1
ATOM 595 N N . ILE A 1 76 ? -2.359 -1.022 12.357 1.00 91.19 76 ILE A N 1
ATOM 596 C CA . ILE A 1 76 ? -1.450 -1.877 11.579 1.00 91.19 76 ILE A CA 1
ATOM 597 C C . ILE A 1 76 ? -1.936 -2.011 10.131 1.00 91.19 76 ILE A C 1
ATOM 599 O O . ILE A 1 76 ? -1.139 -1.848 9.210 1.00 91.19 76 ILE A O 1
ATOM 603 N N . GLU A 1 77 ? -3.230 -2.269 9.906 1.00 91.69 77 GLU A N 1
ATOM 604 C CA . GLU A 1 77 ? -3.798 -2.354 8.551 1.00 91.69 77 GLU A CA 1
ATOM 605 C C . GLU A 1 77 ? -3.510 -1.074 7.754 1.00 91.69 77 GLU A C 1
ATOM 607 O O . GLU A 1 77 ? -3.049 -1.133 6.613 1.00 91.69 77 GLU A O 1
ATOM 612 N N . LYS A 1 78 ? -3.718 0.092 8.375 1.00 91.62 78 LYS A N 1
ATOM 613 C CA . LYS A 1 78 ? -3.442 1.393 7.763 1.00 91.62 78 LYS A CA 1
ATOM 614 C C . LYS A 1 78 ? -1.961 1.581 7.433 1.00 91.62 78 LYS A C 1
ATOM 616 O O . LYS A 1 78 ? -1.644 2.070 6.352 1.00 91.62 78 LYS A O 1
ATOM 621 N N . GLU A 1 79 ? -1.061 1.234 8.347 1.00 93.62 79 GLU A N 1
ATOM 622 C CA . GLU A 1 79 ? 0.386 1.350 8.127 1.00 93.62 79 GLU A CA 1
ATOM 623 C C . GLU A 1 79 ? 0.853 0.466 6.967 1.00 93.62 79 GLU A C 1
ATOM 625 O O . GLU A 1 79 ? 1.624 0.915 6.120 1.00 93.62 79 GLU A O 1
ATOM 630 N N . MET A 1 80 ? 0.332 -0.758 6.874 1.00 92.75 80 MET A N 1
ATOM 631 C CA . MET A 1 80 ? 0.659 -1.691 5.792 1.00 92.75 80 MET A CA 1
ATOM 632 C C . MET A 1 80 ? 0.106 -1.228 4.442 1.00 92.75 80 MET A C 1
ATOM 634 O O . MET A 1 80 ? 0.810 -1.297 3.437 1.00 92.75 80 MET A O 1
ATOM 638 N N . ALA A 1 81 ? -1.120 -0.698 4.419 1.00 92.50 81 ALA A N 1
ATOM 639 C CA . ALA A 1 81 ? -1.706 -0.100 3.221 1.00 92.50 81 ALA A CA 1
ATOM 640 C C . ALA A 1 81 ? -0.861 1.076 2.703 1.00 92.50 81 ALA A C 1
ATOM 642 O O . ALA A 1 81 ? -0.541 1.145 1.519 1.00 92.50 81 ALA A O 1
ATOM 643 N N . LEU A 1 82 ? -0.452 1.981 3.600 1.00 94.19 82 LEU A N 1
ATOM 644 C CA . LEU A 1 82 ? 0.417 3.109 3.253 1.00 94.19 82 LEU A CA 1
ATOM 645 C C . LEU A 1 82 ? 1.789 2.643 2.760 1.00 94.19 82 LEU A C 1
ATOM 647 O O . LEU A 1 82 ? 2.317 3.210 1.808 1.00 94.19 82 LEU A O 1
ATOM 651 N N . ALA A 1 83 ? 2.351 1.593 3.362 1.00 95.12 83 ALA A N 1
ATOM 652 C CA . ALA A 1 83 ? 3.605 1.013 2.899 1.00 95.12 83 ALA A CA 1
ATOM 653 C C . ALA A 1 83 ? 3.492 0.460 1.470 1.00 95.12 83 ALA A C 1
ATOM 655 O O . ALA A 1 83 ? 4.420 0.644 0.686 1.00 95.12 83 ALA A O 1
ATOM 656 N N . ALA A 1 84 ? 2.377 -0.183 1.109 1.00 93.69 84 ALA A N 1
ATOM 657 C CA . ALA A 1 84 ? 2.138 -0.637 -0.262 1.00 93.69 84 ALA A CA 1
ATOM 658 C C . ALA A 1 84 ? 2.043 0.543 -1.244 1.00 93.69 84 ALA A C 1
ATOM 660 O O . ALA A 1 84 ? 2.725 0.528 -2.265 1.00 93.69 84 ALA A O 1
ATOM 661 N N . ILE A 1 85 ? 1.294 1.593 -0.893 1.00 94.50 85 ILE A N 1
ATOM 662 C CA . ILE A 1 85 ? 1.168 2.810 -1.715 1.00 94.50 85 ILE A CA 1
ATOM 663 C C . ILE A 1 85 ? 2.534 3.470 -1.933 1.00 94.50 85 ILE A C 1
ATOM 665 O O . ILE A 1 85 ? 2.933 3.696 -3.067 1.00 94.50 85 ILE A O 1
ATOM 669 N N . HIS A 1 86 ? 3.316 3.687 -0.872 1.00 95.38 86 HIS A N 1
ATOM 670 C CA . HIS A 1 86 ? 4.639 4.310 -0.999 1.00 95.38 86 HIS A CA 1
ATOM 671 C C . HIS A 1 86 ? 5.605 3.484 -1.861 1.00 95.38 86 HIS A C 1
ATOM 673 O O . HIS A 1 86 ? 6.483 4.037 -2.521 1.00 95.38 86 HIS A O 1
ATOM 679 N N . LYS A 1 87 ? 5.486 2.150 -1.833 1.00 94.25 87 LYS A N 1
ATOM 680 C CA . LYS A 1 87 ? 6.285 1.270 -2.693 1.00 94.25 87 LYS A CA 1
ATOM 681 C C . LYS A 1 87 ? 5.859 1.360 -4.152 1.00 94.25 87 LYS A C 1
ATOM 683 O O . LYS A 1 87 ? 6.727 1.298 -5.016 1.00 94.25 87 LYS A O 1
ATOM 688 N N . PHE A 1 88 ? 4.568 1.539 -4.412 1.00 94.00 88 PHE A N 1
ATOM 689 C CA . PHE A 1 88 ? 4.065 1.792 -5.755 1.00 94.00 88 PHE A CA 1
ATOM 690 C C . PHE A 1 88 ? 4.562 3.139 -6.286 1.00 94.00 88 PHE A C 1
ATOM 692 O O . PHE A 1 88 ? 5.157 3.165 -7.357 1.00 94.00 88 PHE A O 1
ATOM 699 N N . ASP A 1 89 ? 4.438 4.215 -5.504 1.00 93.62 89 ASP A N 1
ATOM 700 C CA . ASP A 1 89 ? 4.909 5.551 -5.896 1.00 93.62 89 ASP A CA 1
ATOM 701 C C . ASP A 1 89 ? 6.407 5.549 -6.243 1.00 93.62 89 ASP A C 1
ATOM 703 O O . ASP A 1 89 ? 6.839 6.164 -7.217 1.00 93.62 89 ASP A O 1
ATOM 707 N N . ALA A 1 90 ? 7.218 4.824 -5.461 1.00 92.50 90 ALA A N 1
ATOM 708 C CA . ALA A 1 90 ? 8.643 4.661 -5.737 1.00 92.50 90 ALA A CA 1
ATOM 709 C C . ALA A 1 90 ? 8.902 3.896 -7.047 1.00 92.50 90 ALA A C 1
ATOM 711 O O . ALA A 1 90 ? 9.761 4.300 -7.833 1.00 92.50 90 ALA A O 1
ATOM 712 N N . ALA A 1 91 ? 8.152 2.817 -7.295 1.00 90.50 91 ALA A N 1
ATOM 713 C CA . ALA A 1 91 ? 8.275 2.021 -8.511 1.00 90.50 91 ALA A CA 1
ATOM 714 C C . ALA A 1 91 ? 7.855 2.811 -9.765 1.00 90.50 91 ALA A C 1
ATOM 716 O O . ALA A 1 91 ? 8.582 2.792 -10.761 1.00 90.50 91 ALA A O 1
ATOM 717 N N . ASP A 1 92 ? 6.737 3.545 -9.716 1.00 91.12 92 ASP A N 1
ATOM 718 C CA . ASP A 1 92 ? 6.278 4.390 -10.829 1.00 91.12 92 ASP A CA 1
ATOM 719 C C . ASP A 1 92 ? 7.259 5.539 -11.102 1.00 91.12 92 ASP A C 1
ATOM 721 O O . ASP A 1 92 ? 7.627 5.785 -12.253 1.00 91.12 92 ASP A O 1
ATOM 725 N N . LEU A 1 93 ? 7.794 6.176 -10.054 1.00 93.00 93 LEU A N 1
ATOM 726 C CA . LEU A 1 93 ? 8.816 7.213 -10.202 1.00 93.00 93 LEU A CA 1
ATOM 727 C C . LEU A 1 93 ? 10.071 6.685 -10.912 1.00 93.00 93 LEU A C 1
ATOM 729 O O . LEU A 1 93 ? 10.561 7.313 -11.854 1.00 93.00 93 LEU A O 1
ATOM 733 N N . HIS A 1 94 ? 10.604 5.540 -10.479 1.00 90.88 94 HIS A N 1
ATOM 734 C CA . HIS A 1 94 ? 11.785 4.942 -11.104 1.00 90.88 94 HIS A CA 1
ATOM 735 C C . HIS A 1 94 ? 11.504 4.462 -12.531 1.00 90.88 94 HIS A C 1
ATOM 737 O O . HIS A 1 94 ? 12.368 4.605 -13.402 1.00 90.88 94 HIS A O 1
ATOM 743 N N . LEU A 1 95 ? 10.298 3.960 -12.814 1.00 89.00 95 LEU A N 1
ATOM 744 C CA . LEU A 1 95 ? 9.880 3.643 -14.179 1.00 89.00 95 LEU A CA 1
ATOM 745 C C . LEU A 1 95 ? 9.843 4.903 -15.056 1.00 89.00 95 LEU A C 1
ATOM 747 O O . LEU A 1 95 ? 10.319 4.871 -16.193 1.00 89.00 95 LEU A O 1
ATOM 751 N N . GLY A 1 96 ? 9.330 6.018 -14.531 1.00 89.38 96 GLY A N 1
ATOM 752 C CA . GLY A 1 96 ? 9.340 7.318 -15.202 1.00 89.38 96 GLY A CA 1
ATOM 753 C C . GLY A 1 96 ? 10.758 7.783 -15.540 1.00 89.38 96 GLY A C 1
ATOM 754 O O . GLY A 1 96 ? 11.042 8.112 -16.691 1.00 89.38 96 GLY A O 1
ATOM 755 N N . GLN A 1 97 ? 11.677 7.714 -14.575 1.00 90.88 97 GLN A N 1
ATOM 756 C CA . GLN A 1 97 ? 13.090 8.059 -14.781 1.00 90.88 97 GLN A CA 1
ATOM 757 C C . GLN A 1 97 ? 13.766 7.161 -15.825 1.00 90.88 97 GLN A C 1
ATOM 759 O O . GLN A 1 97 ? 14.494 7.653 -16.689 1.00 90.88 97 GLN A O 1
ATOM 764 N N . PHE A 1 98 ? 13.511 5.851 -15.775 1.00 89.25 98 PHE A N 1
ATOM 765 C CA . PHE A 1 98 ? 13.994 4.902 -16.778 1.00 89.25 98 PHE A CA 1
ATOM 766 C C . PHE A 1 98 ? 13.481 5.258 -18.177 1.00 89.25 98 PHE A C 1
ATOM 768 O O . PHE A 1 98 ? 14.261 5.306 -19.129 1.00 89.25 98 PHE A O 1
ATOM 775 N N . ARG A 1 99 ? 12.183 5.543 -18.302 1.00 88.62 99 ARG A N 1
ATOM 776 C CA . ARG A 1 99 ? 11.548 5.911 -19.569 1.00 88.62 99 ARG A CA 1
ATOM 777 C C . ARG A 1 99 ? 12.173 7.174 -20.156 1.00 88.62 99 ARG A C 1
ATOM 779 O O . ARG A 1 99 ? 12.487 7.202 -21.344 1.00 88.62 99 ARG A O 1
ATOM 786 N N . ASP A 1 100 ? 12.376 8.198 -19.338 1.00 90.12 100 ASP A N 1
ATOM 787 C CA . ASP A 1 100 ? 12.961 9.462 -19.784 1.00 90.12 100 ASP A CA 1
ATOM 788 C C . ASP A 1 100 ? 14.428 9.275 -20.210 1.00 90.12 100 ASP A C 1
ATOM 790 O O . ASP A 1 100 ? 14.845 9.778 -21.258 1.00 90.12 100 ASP A O 1
ATOM 794 N N . ALA A 1 101 ? 15.201 8.478 -19.463 1.00 89.19 101 ALA A N 1
ATOM 795 C CA . ALA A 1 101 ? 16.561 8.096 -19.845 1.00 89.19 101 ALA A CA 1
ATOM 796 C C . ALA A 1 101 ? 16.585 7.337 -21.181 1.00 89.19 101 ALA A C 1
ATOM 798 O O . ALA A 1 101 ? 17.395 7.652 -22.056 1.00 89.19 101 ALA A O 1
ATOM 799 N N . PHE A 1 102 ? 15.662 6.392 -21.375 1.00 87.81 102 PHE A N 1
ATOM 800 C CA . PHE A 1 102 ? 15.537 5.648 -22.622 1.00 87.81 102 PHE A CA 1
ATOM 801 C C . PHE A 1 102 ? 15.149 6.540 -23.803 1.00 87.81 102 PHE A C 1
ATOM 803 O O . PHE A 1 102 ? 15.729 6.401 -24.877 1.00 87.81 102 PHE A O 1
ATOM 810 N N . TYR A 1 103 ? 14.221 7.486 -23.640 1.00 88.56 103 TYR A N 1
ATOM 811 C CA . TYR A 1 103 ? 13.864 8.404 -24.725 1.00 88.56 103 TYR A CA 1
ATOM 812 C C . TYR A 1 103 ? 15.026 9.309 -25.130 1.00 88.56 103 TYR A C 1
ATOM 814 O O . TYR A 1 103 ? 15.276 9.474 -26.326 1.00 88.56 103 TYR A O 1
ATOM 822 N N . ASN A 1 104 ? 15.768 9.837 -24.156 1.00 88.62 104 ASN A N 1
ATOM 823 C CA . ASN A 1 104 ? 16.969 10.629 -24.420 1.00 88.62 104 ASN A CA 1
ATOM 824 C C . ASN A 1 104 ? 18.028 9.810 -25.169 1.00 88.62 104 ASN A C 1
ATOM 826 O O . ASN A 1 104 ? 18.625 10.288 -26.133 1.00 88.62 104 ASN A O 1
ATOM 830 N N . PHE A 1 105 ? 18.226 8.5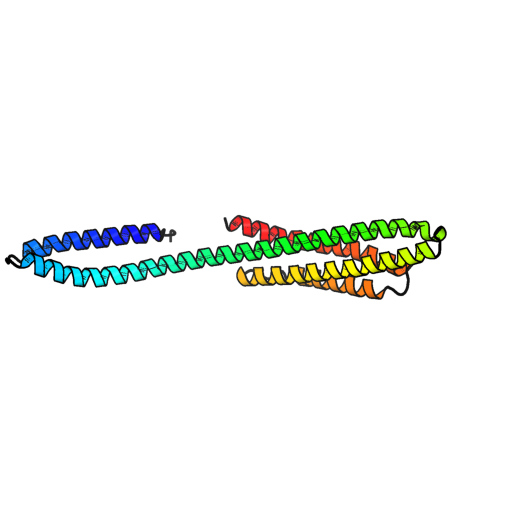57 -24.765 1.00 87.56 105 PHE A N 1
ATOM 831 C CA . PHE A 1 105 ? 19.125 7.629 -25.439 1.00 87.56 105 PHE A CA 1
ATOM 832 C C . PHE A 1 105 ? 18.671 7.289 -26.863 1.00 87.56 105 PHE A C 1
ATOM 834 O O . PHE A 1 105 ? 19.456 7.373 -27.808 1.00 87.56 105 PHE A O 1
ATOM 841 N N . ASN A 1 106 ? 17.388 6.975 -27.041 1.00 85.62 106 ASN A N 1
ATOM 842 C CA . ASN A 1 106 ? 16.787 6.689 -28.339 1.00 85.62 106 ASN A CA 1
ATOM 843 C C . ASN A 1 106 ? 16.930 7.873 -29.304 1.00 85.62 106 ASN A C 1
ATOM 845 O O . ASN A 1 106 ? 17.203 7.671 -30.483 1.00 85.62 106 ASN A O 1
ATOM 849 N N . TYR A 1 107 ? 16.782 9.104 -28.808 1.00 87.25 107 TYR A N 1
ATOM 850 C CA . TYR A 1 107 ? 17.015 10.311 -29.597 1.00 87.25 107 TYR A CA 1
ATOM 851 C C . TYR A 1 107 ? 18.469 10.403 -30.074 1.00 87.25 107 TYR A C 1
ATOM 853 O O . TYR A 1 107 ? 18.705 10.595 -31.264 1.00 87.25 107 TYR A O 1
ATOM 861 N N . LYS A 1 108 ? 19.451 10.179 -29.188 1.00 85.75 108 LYS A N 1
ATOM 862 C CA . LYS A 1 108 ? 20.877 10.152 -29.569 1.00 85.75 108 LYS A CA 1
ATOM 863 C C . LYS A 1 108 ? 21.167 9.089 -30.629 1.00 85.75 108 LYS A C 1
ATOM 865 O O . LYS A 1 108 ? 21.909 9.356 -31.568 1.00 85.75 108 LYS A O 1
ATOM 870 N N . CYS A 1 109 ? 20.537 7.919 -30.530 1.00 81.94 109 CYS A N 1
ATOM 871 C CA . CYS A 1 109 ? 20.710 6.835 -31.499 1.00 81.94 109 CYS A CA 1
ATOM 872 C C . CYS A 1 109 ? 20.271 7.205 -32.931 1.00 81.94 109 CYS A C 1
ATOM 874 O O . CYS A 1 109 ? 20.702 6.556 -33.880 1.00 81.94 109 CYS A O 1
ATOM 876 N N . GLN A 1 110 ? 19.455 8.246 -33.129 1.00 85.00 110 GLN A N 1
ATOM 877 C CA . GLN A 1 110 ? 19.074 8.700 -34.475 1.00 85.00 110 GLN A CA 1
ATOM 878 C C . GLN A 1 110 ? 20.244 9.324 -35.251 1.00 85.00 110 GLN A C 1
ATOM 880 O O . GLN A 1 110 ? 20.193 9.377 -36.475 1.00 85.00 110 GLN A O 1
ATOM 885 N N . PHE A 1 111 ? 21.311 9.730 -34.557 1.00 85.56 111 PHE A N 1
ATOM 886 C CA . PHE A 1 111 ? 22.492 10.386 -35.129 1.00 85.56 111 PHE A CA 1
ATOM 887 C C . PHE A 1 111 ? 23.715 9.456 -35.192 1.00 85.56 111 PHE A C 1
ATOM 889 O O . PHE A 1 111 ? 24.847 9.917 -35.301 1.00 85.56 111 PHE A O 1
ATOM 896 N N . LEU A 1 112 ? 23.511 8.133 -35.117 1.00 80.19 112 LEU A N 1
ATOM 897 C CA . LEU A 1 112 ? 24.591 7.132 -35.102 1.00 80.19 112 LEU A CA 1
ATOM 898 C C . LEU A 1 112 ? 25.573 7.267 -36.275 1.00 80.19 112 LEU A C 1
ATOM 900 O O . LEU A 1 112 ? 26.767 7.061 -36.091 1.00 80.19 112 LEU A O 1
ATOM 904 N N . SER A 1 113 ? 25.088 7.620 -37.469 1.00 79.81 113 SER A N 1
ATOM 905 C CA . SER A 1 113 ? 25.923 7.787 -38.668 1.00 79.81 113 SER A CA 1
ATOM 906 C C . SER A 1 113 ? 26.878 8.982 -38.606 1.00 79.81 113 SER A C 1
ATOM 908 O O . SER A 1 113 ? 27.767 9.086 -39.446 1.00 79.81 113 SER A O 1
ATOM 910 N N . GLU A 1 114 ? 26.684 9.885 -37.646 1.00 86.06 114 GLU A N 1
ATOM 911 C CA . GLU A 1 114 ? 27.449 11.125 -37.482 1.00 86.06 114 GLU A CA 1
ATOM 912 C C . GLU A 1 114 ? 28.419 11.061 -36.289 1.00 86.06 114 GLU A C 1
ATOM 914 O O . GLU A 1 114 ? 29.193 11.993 -36.079 1.00 86.06 114 GLU A O 1
ATOM 919 N N . MET A 1 115 ? 28.398 9.970 -35.511 1.00 85.44 115 MET A N 1
ATOM 920 C CA . MET A 1 115 ? 29.196 9.828 -34.291 1.00 85.44 115 MET A CA 1
ATOM 921 C C . MET A 1 115 ? 30.622 9.338 -34.551 1.00 85.44 115 MET A C 1
ATOM 923 O O . MET A 1 115 ? 30.878 8.471 -35.385 1.00 85.44 115 MET A O 1
ATOM 927 N N . SER A 1 116 ? 31.550 9.839 -33.742 1.00 88.44 116 SER A N 1
ATOM 928 C CA . SER A 1 116 ? 32.897 9.291 -33.577 1.00 88.44 116 SER A CA 1
ATOM 929 C C . SER A 1 116 ? 32.909 8.013 -32.726 1.00 88.44 116 SER A C 1
ATOM 931 O O . SER A 1 116 ? 32.022 7.781 -31.903 1.00 88.44 116 SER A O 1
ATOM 933 N N . ASP A 1 117 ? 33.981 7.221 -32.824 1.00 83.50 117 ASP A N 1
ATOM 934 C CA . ASP A 1 117 ? 34.162 5.995 -32.024 1.00 83.50 117 ASP A CA 1
ATOM 935 C C . ASP A 1 117 ? 34.077 6.242 -30.505 1.00 83.50 117 ASP A C 1
ATOM 937 O O . ASP A 1 117 ? 33.571 5.415 -29.744 1.00 83.50 117 ASP A O 1
ATOM 941 N N . LYS A 1 118 ? 34.548 7.407 -30.040 1.00 87.12 118 LYS A N 1
ATOM 942 C CA . LYS A 1 118 ? 34.473 7.798 -28.624 1.00 87.12 118 LYS A CA 1
ATOM 943 C C . LYS A 1 118 ? 33.032 8.084 -28.191 1.00 87.12 118 LYS A C 1
ATOM 945 O O . LYS A 1 118 ? 32.651 7.747 -27.071 1.00 87.12 118 LYS A O 1
ATOM 950 N N . GLU A 1 119 ? 32.243 8.712 -29.056 1.00 85.06 119 GLU A N 1
ATOM 951 C CA . GLU A 1 119 ? 30.820 8.969 -28.811 1.00 85.06 119 GLU A CA 1
ATOM 952 C C . GLU A 1 119 ? 30.022 7.666 -28.822 1.00 85.06 119 GLU A C 1
ATOM 954 O O . GLU A 1 119 ? 29.170 7.470 -27.957 1.00 85.06 119 GLU A O 1
ATOM 959 N N . PHE A 1 120 ? 3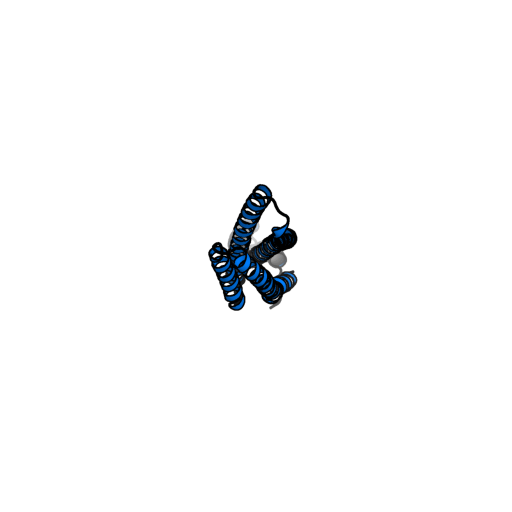0.380 6.729 -29.702 1.00 79.12 120 PHE A N 1
ATOM 960 C CA . PHE A 1 120 ? 29.801 5.390 -29.721 1.00 79.12 120 PHE A CA 1
ATOM 961 C C . PHE A 1 120 ? 30.079 4.610 -28.423 1.00 79.12 120 PHE A C 1
ATOM 963 O O . PHE A 1 120 ? 29.165 4.023 -27.846 1.00 79.12 120 PHE A O 1
ATOM 970 N N . LEU A 1 121 ? 31.310 4.655 -27.896 1.00 80.62 121 LEU A N 1
ATOM 971 C CA . LEU A 1 121 ? 31.648 4.019 -26.612 1.00 80.62 121 LEU A CA 1
ATOM 972 C C . LEU A 1 121 ? 30.855 4.622 -25.435 1.00 80.62 121 LEU A C 1
ATOM 974 O O . LEU A 1 121 ? 30.429 3.908 -24.527 1.00 80.62 121 LEU A O 1
ATOM 978 N N . ASN A 1 122 ? 30.637 5.940 -25.439 1.00 86.69 122 ASN A N 1
ATOM 979 C CA . ASN A 1 122 ? 29.790 6.594 -24.439 1.00 86.69 122 ASN A CA 1
ATOM 980 C C . ASN A 1 122 ? 28.331 6.138 -24.543 1.00 86.69 122 ASN A C 1
ATOM 982 O O . ASN A 1 122 ? 27.685 5.935 -23.517 1.00 86.69 122 ASN A O 1
ATOM 986 N N . LEU A 1 123 ? 27.832 5.934 -25.762 1.00 83.75 123 LEU A N 1
ATOM 987 C CA . LEU A 1 123 ? 26.488 5.429 -26.011 1.00 83.75 123 LEU A CA 1
ATOM 988 C C . LEU A 1 123 ? 26.323 3.995 -25.475 1.00 83.75 123 LEU A C 1
ATOM 990 O O . LEU A 1 123 ? 25.338 3.704 -24.805 1.00 83.75 123 LEU A O 1
ATOM 994 N N . ASP A 1 124 ? 27.311 3.119 -25.661 1.00 80.69 124 ASP A N 1
ATOM 995 C CA . ASP A 1 124 ? 27.280 1.772 -25.069 1.00 80.69 124 ASP A CA 1
ATOM 996 C C . ASP A 1 124 ? 27.236 1.812 -23.527 1.00 80.69 124 ASP A C 1
ATOM 998 O O . ASP A 1 124 ? 26.460 1.097 -22.887 1.00 80.69 124 ASP A O 1
ATOM 1002 N N . ASN A 1 125 ? 27.993 2.721 -22.905 1.00 85.62 125 ASN A N 1
ATOM 1003 C CA . ASN A 1 125 ? 27.924 2.940 -21.457 1.00 85.62 125 ASN A CA 1
ATOM 1004 C C . ASN A 1 125 ? 26.548 3.455 -21.001 1.00 85.62 125 ASN A C 1
ATOM 1006 O O . ASN A 1 125 ? 26.034 3.008 -19.974 1.00 85.62 125 ASN A O 1
ATOM 1010 N N . GLU A 1 126 ? 25.924 4.365 -21.753 1.00 87.75 126 GLU A N 1
ATOM 1011 C CA . GLU A 1 126 ? 24.562 4.836 -21.472 1.00 87.75 126 GLU A CA 1
ATOM 1012 C C . GLU A 1 126 ? 23.530 3.706 -21.587 1.00 87.75 126 GLU A C 1
ATOM 1014 O O . GLU A 1 126 ? 22.681 3.568 -20.703 1.00 87.75 126 GLU A O 1
ATOM 1019 N N . LEU A 1 127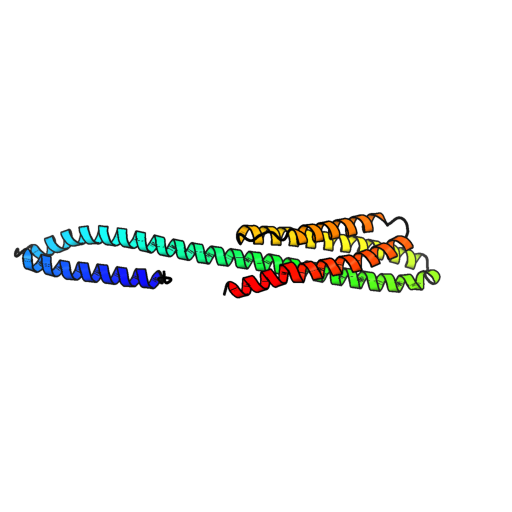 ? 23.643 2.846 -22.604 1.00 83.56 127 LEU A N 1
ATOM 1020 C CA . LEU A 1 127 ? 22.803 1.655 -22.750 1.00 83.56 127 LEU A CA 1
ATOM 1021 C C . LEU A 1 127 ? 22.941 0.728 -21.537 1.00 83.56 127 LEU A C 1
ATOM 1023 O O . LEU A 1 127 ? 21.942 0.258 -20.993 1.00 83.56 127 LEU A O 1
ATOM 1027 N N . ASN A 1 128 ? 24.169 0.501 -21.069 1.00 83.00 128 ASN A N 1
ATOM 1028 C CA . ASN A 1 128 ? 24.429 -0.314 -19.883 1.00 83.00 128 ASN A CA 1
ATOM 1029 C C . ASN A 1 128 ? 23.795 0.282 -18.620 1.00 83.00 128 ASN A C 1
ATOM 1031 O O . ASN A 1 128 ? 23.237 -0.460 -17.810 1.00 83.00 128 ASN A O 1
ATOM 1035 N N . ASN A 1 129 ? 23.812 1.608 -18.475 1.00 87.88 129 ASN A N 1
ATOM 1036 C CA . ASN A 1 129 ? 23.135 2.286 -17.372 1.00 87.88 129 ASN A CA 1
ATOM 1037 C C . ASN A 1 129 ? 21.611 2.124 -17.458 1.00 87.88 129 ASN A C 1
ATOM 1039 O O . ASN A 1 129 ? 20.982 1.805 -16.454 1.00 87.88 129 ASN A O 1
ATOM 1043 N N . ILE A 1 130 ? 21.020 2.243 -18.649 1.00 86.50 130 ILE A N 1
ATOM 1044 C CA . ILE A 1 130 ? 19.579 2.021 -18.871 1.00 86.50 130 ILE A CA 1
ATOM 1045 C C . ILE A 1 130 ? 19.187 0.576 -18.531 1.00 86.50 130 ILE A C 1
ATOM 1047 O O . ILE A 1 130 ? 18.200 0.341 -17.829 1.00 86.50 130 ILE A O 1
ATOM 1051 N N . LEU A 1 131 ? 19.993 -0.401 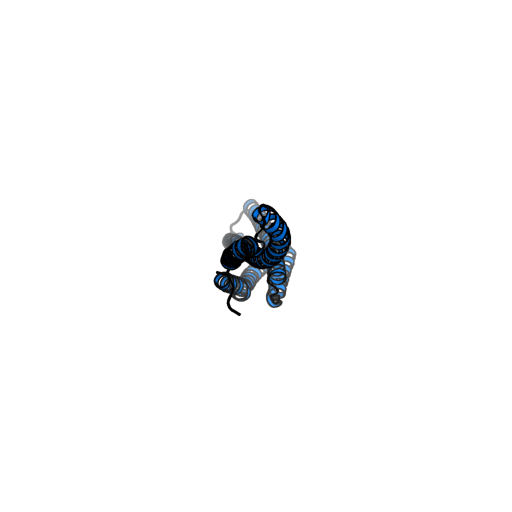-18.959 1.00 82.50 131 LEU A N 1
ATOM 1052 C CA . LEU A 1 131 ? 19.807 -1.821 -18.635 1.00 82.50 131 LEU A CA 1
ATOM 1053 C C . LEU A 1 131 ? 20.048 -2.143 -17.148 1.00 82.50 131 LEU A C 1
ATOM 1055 O O . LEU A 1 131 ? 19.520 -3.131 -16.627 1.00 82.50 131 LEU A O 1
ATOM 1059 N N . ALA A 1 132 ? 20.829 -1.335 -16.434 1.00 85.62 132 ALA A N 1
ATOM 1060 C CA . ALA A 1 132 ? 20.946 -1.435 -14.984 1.00 85.62 132 ALA A CA 1
ATOM 1061 C C . ALA A 1 132 ? 19.701 -0.851 -14.295 1.00 85.62 132 ALA A C 1
ATOM 1063 O O . ALA A 1 132 ? 19.114 -1.519 -13.440 1.00 85.62 132 ALA A O 1
ATOM 1064 N N . SER A 1 133 ? 19.244 0.332 -14.722 1.00 87.31 133 SER A N 1
ATOM 1065 C CA . SER A 1 133 ? 18.053 1.014 -14.196 1.00 87.31 133 SER A CA 1
ATOM 1066 C C . SER A 1 133 ? 16.786 0.176 -14.329 1.00 87.31 133 SER A C 1
ATOM 1068 O O . SER A 1 133 ? 16.025 0.081 -13.369 1.00 87.31 133 SER A O 1
ATOM 1070 N N . ILE A 1 134 ? 16.591 -0.520 -15.453 1.00 82.25 134 ILE A N 1
ATOM 1071 C CA . ILE A 1 134 ? 15.446 -1.431 -15.617 1.00 82.25 134 ILE A CA 1
ATOM 1072 C C . ILE A 1 134 ? 15.481 -2.589 -14.601 1.00 82.25 134 ILE A C 1
ATOM 1074 O O . ILE A 1 134 ? 14.446 -3.061 -14.143 1.00 82.25 134 ILE A O 1
ATOM 1078 N N . GLY A 1 135 ? 16.675 -3.025 -14.181 1.00 82.69 135 GLY A N 1
ATOM 1079 C CA . GLY A 1 135 ? 16.828 -3.985 -13.088 1.00 82.69 135 GLY A CA 1
ATOM 1080 C C . GLY A 1 135 ? 16.412 -3.423 -11.728 1.00 82.69 135 GLY A C 1
ATOM 1081 O O . GLY A 1 135 ? 15.859 -4.166 -10.923 1.00 82.69 135 GLY A O 1
ATOM 1082 N N . GLY A 1 136 ? 16.653 -2.133 -11.485 1.00 87.56 136 GLY A N 1
ATOM 1083 C CA . GLY A 1 136 ? 16.160 -1.432 -10.296 1.00 87.56 136 GLY A CA 1
ATOM 1084 C C . GLY A 1 136 ? 14.633 -1.414 -10.251 1.00 87.56 136 GLY A C 1
ATOM 1085 O O . GLY A 1 136 ? 14.050 -1.859 -9.269 1.00 87.56 136 GLY A O 1
ATOM 1086 N N . VAL A 1 137 ? 13.998 -1.050 -11.369 1.00 87.06 137 VAL A N 1
ATOM 1087 C CA . VAL A 1 137 ? 12.532 -1.049 -11.511 1.00 87.06 137 VAL A CA 1
ATOM 1088 C C . VAL A 1 137 ? 11.929 -2.428 -11.201 1.00 87.06 137 VAL A C 1
ATOM 1090 O O . VAL A 1 137 ? 10.950 -2.521 -10.465 1.00 87.06 137 VAL A O 1
ATOM 1093 N N . ALA A 1 138 ? 12.540 -3.516 -11.687 1.00 85.12 138 ALA A N 1
ATOM 1094 C CA . ALA A 1 138 ? 12.108 -4.883 -11.363 1.00 85.12 138 ALA A CA 1
ATOM 1095 C C . ALA A 1 138 ? 12.093 -5.161 -9.847 1.00 85.12 138 ALA A C 1
ATOM 1097 O O . ALA A 1 138 ? 11.145 -5.743 -9.316 1.00 85.12 138 ALA A O 1
ATOM 1098 N N . LEU A 1 139 ? 13.150 -4.740 -9.143 1.00 89.06 139 LEU A N 1
ATOM 1099 C CA . LEU A 1 139 ? 13.265 -4.913 -7.694 1.00 89.06 139 LEU A CA 1
ATOM 1100 C C . LEU A 1 139 ? 12.212 -4.097 -6.942 1.00 89.06 139 LEU A C 1
ATOM 1102 O O . LEU A 1 139 ? 11.667 -4.585 -5.951 1.00 89.06 139 LEU A O 1
ATOM 1106 N N . ASP A 1 140 ? 11.892 -2.895 -7.419 1.00 91.25 140 ASP A N 1
ATOM 1107 C CA . ASP A 1 140 ? 10.856 -2.058 -6.815 1.00 91.25 140 ASP A CA 1
ATOM 1108 C C . ASP A 1 140 ? 9.466 -2.684 -6.968 1.00 91.25 140 ASP A C 1
ATOM 1110 O O . ASP A 1 140 ? 8.730 -2.767 -5.983 1.00 91.25 140 ASP A O 1
ATOM 1114 N N . PHE A 1 141 ? 9.136 -3.239 -8.140 1.00 88.44 141 PHE A N 1
ATOM 1115 C CA . PHE A 1 141 ? 7.879 -3.975 -8.340 1.00 88.44 141 PHE A CA 1
ATOM 1116 C C . PHE A 1 141 ? 7.807 -5.271 -7.526 1.00 88.44 141 PHE A C 1
ATOM 1118 O O . PHE A 1 141 ? 6.756 -5.592 -6.971 1.00 88.44 141 PHE A O 1
ATOM 1125 N N . ALA A 1 142 ? 8.917 -5.994 -7.371 1.00 88.94 142 ALA A N 1
ATOM 1126 C CA . ALA A 1 142 ? 8.972 -7.136 -6.459 1.00 88.94 142 ALA A CA 1
ATOM 1127 C C . ALA A 1 142 ? 8.769 -6.704 -4.993 1.00 88.94 142 ALA A C 1
ATOM 1129 O O . ALA A 1 142 ? 8.072 -7.377 -4.229 1.00 88.94 142 ALA A O 1
ATOM 1130 N N . SER A 1 143 ? 9.339 -5.560 -4.596 1.00 92.62 143 SER A N 1
ATOM 1131 C CA . SER A 1 143 ? 9.144 -4.980 -3.262 1.00 92.62 143 SER A CA 1
ATOM 1132 C C . SER A 1 143 ? 7.693 -4.553 -3.034 1.00 92.62 143 SER A C 1
ATOM 1134 O O . SER A 1 143 ? 7.154 -4.801 -1.953 1.00 92.62 143 SER A O 1
ATOM 1136 N N . LEU A 1 144 ? 7.052 -3.960 -4.045 1.00 92.75 144 LEU A N 1
ATOM 1137 C CA . LEU A 1 144 ? 5.628 -3.635 -4.042 1.00 92.75 144 LEU A CA 1
ATOM 1138 C C . LEU A 1 144 ? 4.774 -4.890 -3.851 1.00 92.75 144 LEU A C 1
ATOM 1140 O O . LEU A 1 144 ? 3.923 -4.902 -2.965 1.00 92.75 144 LEU A O 1
ATOM 1144 N N . LEU A 1 145 ? 5.024 -5.945 -4.632 1.00 91.19 145 LEU A N 1
ATOM 1145 C CA . LEU A 1 145 ? 4.262 -7.193 -4.563 1.00 91.19 145 LEU A CA 1
ATOM 1146 C C . LEU A 1 145 ? 4.277 -7.783 -3.149 1.00 91.19 145 LEU A C 1
ATOM 1148 O O . LEU A 1 145 ? 3.233 -8.128 -2.597 1.00 91.19 145 LEU A O 1
ATOM 1152 N N . GLU A 1 146 ? 5.452 -7.824 -2.519 1.00 91.69 146 GLU A N 1
ATOM 1153 C CA . GLU A 1 146 ? 5.579 -8.315 -1.147 1.00 91.69 146 GLU A CA 1
ATOM 1154 C C . GLU A 1 146 ? 4.839 -7.421 -0.137 1.00 91.69 146 GLU A C 1
ATOM 1156 O O . GLU A 1 146 ? 4.235 -7.930 0.811 1.00 91.69 146 GLU A O 1
ATOM 1161 N N . SER A 1 147 ? 4.847 -6.097 -0.328 1.00 93.12 147 SER A N 1
ATOM 1162 C CA . SER A 1 147 ? 4.067 -5.172 0.506 1.00 93.12 147 SER A CA 1
ATOM 1163 C C . SER A 1 147 ? 2.558 -5.370 0.339 1.00 93.12 147 SER A C 1
ATOM 1165 O O . SER A 1 147 ? 1.842 -5.416 1.339 1.00 93.12 147 SER A O 1
ATOM 1167 N N . VAL A 1 148 ? 2.071 -5.549 -0.892 1.00 90.25 148 VAL A N 1
ATOM 1168 C CA . VAL A 1 148 ? 0.655 -5.845 -1.175 1.00 90.25 148 VAL A CA 1
ATOM 1169 C C . VAL A 1 148 ? 0.255 -7.182 -0.553 1.00 90.25 148 VAL A C 1
ATOM 1171 O O . VAL A 1 148 ? -0.774 -7.264 0.114 1.00 90.25 148 VAL A O 1
ATOM 1174 N N . ARG A 1 149 ? 1.098 -8.216 -0.669 1.00 90.12 149 ARG A N 1
ATOM 1175 C CA . ARG A 1 149 ? 0.850 -9.525 -0.047 1.00 90.12 149 ARG A CA 1
ATOM 1176 C C . ARG A 1 149 ? 0.709 -9.419 1.468 1.00 90.12 149 ARG A C 1
ATOM 1178 O O . ARG A 1 149 ? -0.241 -9.954 2.038 1.00 90.12 149 ARG A O 1
ATOM 1185 N N . LYS A 1 150 ? 1.627 -8.704 2.127 1.00 91.62 150 LYS A N 1
ATOM 1186 C CA . LYS A 1 150 ? 1.568 -8.450 3.577 1.00 91.62 150 LYS A CA 1
ATOM 1187 C C . LYS A 1 150 ? 0.303 -7.698 3.969 1.00 91.62 150 LYS A C 1
ATOM 1189 O O . LYS A 1 150 ? -0.330 -8.064 4.958 1.00 91.62 150 LYS A O 1
ATOM 1194 N N . TYR A 1 151 ? -0.072 -6.685 3.191 1.00 92.06 151 TYR A N 1
ATOM 1195 C CA . TYR A 1 151 ? -1.308 -5.945 3.403 1.00 92.06 151 TYR A CA 1
ATOM 1196 C C . TYR A 1 151 ? -2.538 -6.858 3.327 1.00 92.06 151 TYR A C 1
ATOM 1198 O O . TYR A 1 151 ? -3.306 -6.901 4.284 1.00 92.06 151 TYR A O 1
ATOM 1206 N N . CYS A 1 152 ? -2.692 -7.639 2.252 1.00 87.88 152 CYS A N 1
ATOM 1207 C CA . CYS A 1 152 ? -3.824 -8.555 2.079 1.00 87.88 152 CYS A CA 1
ATOM 1208 C C . CYS A 1 152 ? -3.928 -9.576 3.221 1.00 87.88 152 CYS A C 1
ATOM 1210 O O . CYS A 1 152 ? -5.021 -9.810 3.730 1.00 87.88 152 CYS A O 1
ATOM 1212 N N . LEU A 1 153 ? -2.796 -10.134 3.670 1.00 88.62 153 LEU A N 1
ATOM 1213 C CA . LEU A 1 153 ? -2.760 -11.077 4.793 1.00 88.62 153 LEU A CA 1
ATOM 1214 C C . LEU A 1 153 ? -3.228 -10.443 6.108 1.00 88.62 153 LEU A C 1
ATOM 1216 O O . LEU A 1 153 ? -3.996 -11.056 6.842 1.00 88.62 153 LEU A O 1
ATOM 1220 N N . ILE A 1 154 ? -2.774 -9.225 6.412 1.00 88.25 154 ILE A N 1
ATOM 1221 C CA . ILE A 1 154 ? -3.113 -8.527 7.663 1.00 88.25 154 ILE A CA 1
ATOM 1222 C C . ILE A 1 154 ? -4.548 -7.999 7.643 1.00 88.25 154 ILE A C 1
ATOM 1224 O O . ILE A 1 154 ? -5.224 -8.020 8.668 1.00 88.25 154 ILE A O 1
ATOM 1228 N N . ALA A 1 155 ? -5.005 -7.525 6.487 1.00 87.19 155 ALA A N 1
ATOM 1229 C CA . ALA A 1 155 ? -6.354 -7.009 6.296 1.00 87.19 155 ALA A CA 1
ATOM 1230 C C . ALA A 1 155 ? -7.403 -8.123 6.112 1.00 87.19 155 ALA A C 1
ATOM 1232 O O . ALA A 1 155 ? -8.586 -7.812 5.988 1.00 87.19 155 ALA A O 1
ATOM 1233 N N . GLU A 1 156 ? -6.980 -9.394 6.058 1.00 87.06 156 GLU A N 1
ATOM 1234 C CA . GLU A 1 156 ? -7.821 -10.557 5.736 1.00 87.06 156 GLU A CA 1
ATOM 1235 C C . GLU A 1 156 ? -8.583 -10.381 4.405 1.00 87.06 156 GLU A C 1
ATOM 1237 O O . GLU A 1 156 ? -9.753 -10.744 4.266 1.00 87.06 156 GLU A O 1
ATOM 1242 N N . LYS A 1 157 ? -7.915 -9.794 3.405 1.00 84.44 157 LYS A N 1
ATOM 1243 C CA . LYS A 1 157 ? -8.480 -9.503 2.079 1.00 84.44 157 LYS A CA 1
ATOM 1244 C C . LYS A 1 157 ? -7.988 -10.506 1.042 1.00 84.44 157 LYS A C 1
ATOM 1246 O O . LYS A 1 157 ? -6.862 -10.995 1.161 1.00 84.44 157 LYS A O 1
ATOM 1251 N N . PRO A 1 158 ? -8.799 -10.801 0.006 1.00 83.12 158 PRO A N 1
ATOM 1252 C CA . PRO A 1 158 ? -8.331 -11.617 -1.102 1.00 83.12 158 PRO A CA 1
ATOM 1253 C C . PRO A 1 158 ? -7.089 -10.973 -1.712 1.00 83.12 158 PRO A C 1
ATOM 1255 O O . PRO A 1 158 ? -7.015 -9.748 -1.869 1.00 83.12 158 PRO A O 1
ATOM 1258 N N . TYR A 1 159 ? -6.107 -11.816 -2.009 1.00 76.75 159 TYR A N 1
ATOM 1259 C CA . TYR A 1 159 ? -4.928 -11.384 -2.726 1.00 76.75 159 TYR A CA 1
ATOM 1260 C C . TYR A 1 159 ? -5.301 -11.037 -4.166 1.00 76.75 159 TYR A C 1
ATOM 1262 O O . TYR A 1 159 ? -6.263 -11.556 -4.732 1.00 76.75 159 TYR A O 1
ATOM 1270 N N . TYR A 1 160 ? -4.558 -10.102 -4.733 1.00 76.50 160 TYR A N 1
ATOM 1271 C CA . TYR A 1 160 ? -4.765 -9.656 -6.095 1.00 76.50 160 TYR A CA 1
ATOM 1272 C C . TYR A 1 160 ? -3.971 -10.562 -7.037 1.00 76.50 160 TYR A C 1
ATOM 1274 O O . TYR A 1 160 ? -2.879 -10.195 -7.465 1.00 76.50 160 TYR A O 1
ATOM 1282 N N . ASP A 1 161 ? -4.505 -11.748 -7.332 1.00 72.75 161 ASP A N 1
ATOM 1283 C CA . ASP A 1 161 ? -3.828 -12.755 -8.169 1.00 72.75 161 ASP A CA 1
ATOM 1284 C C . ASP A 1 161 ? -3.380 -12.183 -9.532 1.00 72.75 161 ASP A C 1
ATOM 1286 O O . ASP A 1 161 ? -2.306 -12.516 -10.035 1.00 72.75 161 ASP A O 1
ATOM 1290 N N . ASP A 1 162 ? -4.149 -11.237 -10.082 1.00 76.75 162 ASP A N 1
ATOM 1291 C CA . ASP A 1 162 ? -3.820 -10.519 -11.318 1.00 76.75 162 ASP A CA 1
ATOM 1292 C C . ASP A 1 162 ? -2.502 -9.720 -11.211 1.00 76.75 162 ASP A C 1
ATOM 1294 O O . ASP A 1 162 ? -1.695 -9.737 -12.137 1.00 76.75 162 ASP A O 1
ATOM 1298 N N . ILE A 1 163 ? -2.219 -9.102 -10.057 1.00 78.06 163 ILE A N 1
ATOM 1299 C CA . ILE A 1 163 ? -1.008 -8.283 -9.845 1.00 78.06 163 ILE A CA 1
ATOM 1300 C C . ILE A 1 163 ? 0.239 -9.147 -9.799 1.00 78.06 163 ILE A C 1
ATOM 1302 O O . ILE A 1 163 ? 1.300 -8.741 -10.270 1.00 78.06 163 ILE A O 1
ATOM 1306 N N . GLU A 1 164 ? 0.147 -10.335 -9.204 1.00 81.69 164 GLU A N 1
ATOM 1307 C CA . GLU A 1 164 ? 1.273 -11.260 -9.226 1.00 81.69 164 GLU A CA 1
ATOM 1308 C C . GLU A 1 164 ? 1.609 -11.658 -10.660 1.00 81.69 164 GLU A C 1
ATOM 1310 O O . GLU A 1 164 ? 2.788 -11.661 -11.020 1.00 81.69 164 GLU A O 1
ATOM 1315 N N . SER A 1 165 ? 0.594 -11.898 -11.496 1.00 84.50 165 SER A N 1
ATOM 1316 C CA . SER A 1 165 ? 0.806 -12.126 -12.924 1.00 84.50 165 SER A CA 1
ATOM 1317 C C . SER A 1 165 ? 1.476 -10.925 -13.592 1.00 84.50 165 SER A C 1
ATOM 1319 O O . SER A 1 165 ? 2.481 -11.104 -14.281 1.00 84.50 165 SER A O 1
ATOM 1321 N N . ASP A 1 166 ? 0.992 -9.707 -13.347 1.00 77.81 166 ASP A N 1
ATOM 1322 C CA . ASP A 1 166 ? 1.564 -8.486 -13.924 1.00 77.81 166 ASP A CA 1
ATOM 1323 C C . ASP A 1 166 ? 3.023 -8.278 -13.500 1.00 77.81 166 ASP A C 1
ATOM 1325 O O . ASP A 1 166 ? 3.891 -8.050 -14.342 1.00 77.81 166 ASP A O 1
ATOM 1329 N N . VAL A 1 167 ? 3.347 -8.440 -12.215 1.00 76.75 167 VAL A N 1
ATOM 1330 C CA . VAL A 1 167 ? 4.724 -8.306 -11.707 1.00 76.75 167 VAL A CA 1
ATOM 1331 C C . VAL A 1 167 ? 5.636 -9.408 -12.253 1.00 76.75 167 VAL A C 1
ATOM 1333 O O . VAL A 1 167 ? 6.797 -9.151 -12.581 1.00 76.75 167 VAL A O 1
ATOM 1336 N N . GLN A 1 168 ? 5.142 -10.638 -12.403 1.00 82.00 168 GLN A N 1
ATOM 1337 C CA . GLN A 1 168 ? 5.900 -11.711 -13.053 1.00 82.00 168 GLN A CA 1
ATOM 1338 C C . GLN A 1 168 ? 6.154 -11.404 -14.536 1.00 82.00 168 GLN A C 1
ATOM 1340 O O . GLN A 1 168 ? 7.276 -11.598 -15.013 1.00 82.00 168 GLN A O 1
ATOM 1345 N N . GLN A 1 169 ? 5.162 -10.876 -15.256 1.00 79.81 169 GLN A N 1
ATOM 1346 C CA . GLN A 1 169 ? 5.304 -10.456 -16.653 1.00 79.81 169 GLN A CA 1
ATOM 1347 C C . GLN A 1 169 ? 6.304 -9.303 -16.796 1.00 79.81 169 GLN A C 1
ATOM 1349 O O . GLN A 1 169 ? 7.193 -9.380 -17.646 1.00 79.81 169 GLN A O 1
ATOM 1354 N N . ILE A 1 170 ? 6.244 -8.300 -15.912 1.00 75.19 170 ILE A N 1
ATOM 1355 C CA . ILE A 1 170 ? 7.242 -7.226 -15.785 1.00 75.19 170 ILE A CA 1
ATOM 1356 C C . ILE A 1 170 ? 8.646 -7.831 -15.638 1.00 75.19 170 ILE A C 1
ATOM 1358 O O . ILE A 1 170 ? 9.540 -7.532 -16.430 1.00 75.19 170 ILE A O 1
ATOM 1362 N N . ASN A 1 171 ? 8.845 -8.748 -14.689 1.00 74.94 171 ASN A N 1
ATOM 1363 C CA . ASN A 1 171 ? 10.149 -9.371 -14.453 1.00 74.94 171 ASN A CA 1
ATOM 1364 C C . ASN A 1 171 ? 10.660 -10.170 -15.665 1.00 74.94 171 ASN A C 1
ATOM 1366 O O . ASN A 1 171 ? 11.847 -10.092 -15.994 1.00 74.94 171 ASN A O 1
ATOM 1370 N N . MET A 1 172 ? 9.782 -10.897 -16.363 1.00 79.00 172 MET A N 1
ATOM 1371 C CA . MET A 1 172 ? 10.144 -11.620 -17.588 1.00 79.00 172 MET A CA 1
ATOM 1372 C C . MET A 1 172 ? 10.541 -10.678 -18.727 1.00 79.00 172 MET A C 1
ATOM 1374 O O . MET A 1 172 ? 11.552 -10.915 -19.390 1.00 79.00 172 MET A O 1
ATOM 1378 N N . LEU A 1 173 ? 9.784 -9.599 -18.946 1.00 75.69 173 LEU A N 1
ATOM 1379 C CA . LEU A 1 173 ? 10.102 -8.584 -19.956 1.00 75.69 173 LEU A CA 1
ATOM 1380 C C . LEU A 1 173 ? 11.488 -7.983 -19.703 1.00 75.69 173 LEU A C 1
ATOM 1382 O O . LEU A 1 173 ? 12.300 -7.857 -20.623 1.00 75.69 173 LEU A O 1
ATOM 1386 N N . ILE A 1 174 ? 11.795 -7.685 -18.443 1.00 71.44 174 ILE A N 1
ATOM 1387 C CA . ILE A 1 174 ? 13.076 -7.106 -18.034 1.00 71.44 174 ILE A CA 1
ATOM 1388 C C . ILE A 1 174 ? 14.224 -8.103 -18.225 1.00 71.44 174 ILE A C 1
ATOM 1390 O O . ILE A 1 174 ? 15.280 -7.738 -18.749 1.00 71.44 174 ILE A O 1
ATOM 1394 N N . PHE A 1 175 ? 14.022 -9.369 -17.853 1.00 75.88 175 PHE A N 1
ATOM 1395 C CA . PHE A 1 175 ? 15.013 -10.426 -18.059 1.00 75.88 175 PHE A CA 1
ATOM 1396 C C . PHE A 1 175 ? 15.335 -10.627 -19.545 1.00 75.88 175 PHE A C 1
ATOM 1398 O O . PHE A 1 175 ? 16.506 -10.638 -19.927 1.00 75.88 175 PHE A O 1
ATOM 1405 N N . ASN A 1 176 ? 14.310 -10.704 -20.396 1.00 76.62 176 ASN A N 1
ATOM 1406 C CA . ASN A 1 176 ? 14.489 -10.856 -21.840 1.00 76.62 176 ASN A CA 1
ATOM 1407 C C . ASN A 1 176 ? 15.229 -9.655 -22.444 1.00 76.62 176 ASN A C 1
ATOM 1409 O O . ASN A 1 176 ? 16.163 -9.839 -23.221 1.00 76.62 176 ASN A O 1
ATOM 1413 N N . THR A 1 177 ? 14.896 -8.435 -22.011 1.00 71.44 177 THR A N 1
ATOM 1414 C CA . THR A 1 177 ? 15.565 -7.201 -22.463 1.00 71.44 177 THR A CA 1
ATOM 1415 C C . THR A 1 177 ? 17.067 -7.220 -22.182 1.00 71.44 177 THR A C 1
ATOM 1417 O O . THR A 1 177 ? 17.863 -6.863 -23.047 1.00 71.44 177 THR A O 1
ATOM 1420 N N . LYS A 1 178 ? 17.482 -7.701 -21.003 1.00 70.06 178 LYS A N 1
ATOM 1421 C CA . LYS A 1 178 ? 18.907 -7.819 -20.644 1.00 70.06 178 LYS A CA 1
ATOM 1422 C C . LYS A 1 178 ? 19.672 -8.818 -21.517 1.00 70.06 178 LYS A C 1
ATOM 1424 O O . LYS A 1 178 ? 20.873 -8.647 -21.715 1.00 70.06 178 LYS A O 1
ATOM 1429 N N . ASN A 1 179 ? 18.990 -9.826 -22.060 1.00 69.69 179 ASN A N 1
ATOM 1430 C CA . ASN A 1 179 ? 19.601 -10.853 -22.905 1.00 69.69 179 ASN A CA 1
ATOM 1431 C C . ASN A 1 179 ? 19.767 -10.419 -24.375 1.00 69.69 179 ASN A C 1
ATOM 1433 O O . ASN A 1 179 ? 20.565 -11.021 -25.090 1.00 69.69 179 ASN A O 1
ATOM 1437 N N . HIS A 1 180 ? 19.095 -9.352 -24.829 1.00 62.97 180 HIS A N 1
ATOM 1438 C CA . HIS A 1 180 ? 19.195 -8.848 -26.211 1.00 62.97 180 HIS A CA 1
ATOM 1439 C C . HIS A 1 180 ? 20.475 -8.049 -26.525 1.00 62.97 180 HIS A C 1
ATOM 1441 O O . HIS A 1 180 ? 20.663 -7.609 -27.658 1.00 62.97 180 HIS A O 1
ATOM 1447 N N . ARG A 1 181 ? 21.407 -7.950 -25.566 1.00 60.38 181 ARG A N 1
ATOM 1448 C CA . ARG A 1 181 ? 22.661 -7.170 -25.615 1.00 60.38 181 ARG A CA 1
ATOM 1449 C C . ARG A 1 181 ? 23.576 -7.445 -26.824 1.00 60.38 181 ARG A C 1
ATOM 1451 O O . ARG A 1 181 ? 24.505 -6.683 -27.057 1.00 60.38 181 ARG A O 1
ATOM 1458 N N . ALA A 1 182 ? 23.350 -8.522 -27.579 1.00 56.16 182 ALA A N 1
ATOM 1459 C CA . ALA A 1 182 ? 24.193 -8.922 -28.706 1.00 56.16 182 ALA A CA 1
ATOM 1460 C C . ALA A 1 182 ? 24.009 -8.067 -29.980 1.00 56.16 182 ALA A C 1
ATOM 1462 O O . ALA A 1 182 ? 24.921 -8.026 -30.804 1.00 56.16 182 ALA A O 1
ATOM 1463 N N . HIS A 1 183 ? 22.882 -7.359 -30.140 1.00 60.66 183 HIS A N 1
ATOM 1464 C CA . HIS A 1 183 ? 22.626 -6.504 -31.307 1.00 60.66 183 HIS A CA 1
ATOM 1465 C C . HIS A 1 183 ? 21.970 -5.176 -30.902 1.00 60.66 183 HIS A C 1
ATOM 1467 O O . HIS A 1 183 ? 20.858 -5.144 -30.374 1.00 60.66 183 HIS A O 1
ATOM 1473 N N . PHE A 1 184 ? 22.666 -4.064 -31.166 1.00 63.50 184 PHE A N 1
ATOM 1474 C CA . PHE A 1 184 ? 22.252 -2.704 -30.793 1.00 63.50 184 PHE A CA 1
ATOM 1475 C C . PHE A 1 184 ? 20.874 -2.292 -31.372 1.00 63.50 184 PHE A C 1
ATOM 1477 O O . PHE A 1 184 ? 20.052 -1.771 -30.617 1.00 63.50 184 PHE A O 1
ATOM 1484 N N . PRO A 1 185 ? 20.539 -2.580 -32.652 1.00 65.38 185 PRO A N 1
ATOM 1485 C CA . PRO A 1 185 ? 19.218 -2.257 -33.206 1.00 65.38 185 PRO A CA 1
ATOM 1486 C C . PRO A 1 185 ? 18.087 -3.114 -32.617 1.00 65.38 185 PRO A C 1
ATOM 1488 O O . PRO A 1 185 ? 17.013 -2.596 -32.306 1.00 65.38 185 PRO A O 1
ATOM 1491 N N . ASP A 1 186 ? 18.343 -4.406 -32.400 1.00 67.19 186 ASP A N 1
ATOM 1492 C CA . ASP A 1 186 ? 17.363 -5.335 -31.823 1.00 67.19 186 ASP A CA 1
ATOM 1493 C C . ASP A 1 186 ? 17.084 -5.004 -30.350 1.00 67.19 186 ASP A C 1
ATOM 1495 O O . ASP A 1 186 ? 15.940 -5.060 -29.895 1.00 67.19 186 ASP A O 1
ATOM 1499 N N . SER A 1 187 ? 18.115 -4.557 -29.623 1.00 68.62 187 SER A N 1
ATOM 1500 C CA . SER A 1 187 ? 17.994 -4.055 -28.250 1.00 68.62 187 SER A CA 1
ATOM 1501 C C . SER A 1 187 ? 17.077 -2.834 -28.174 1.00 68.62 187 SER A C 1
ATOM 1503 O O . SER A 1 187 ? 16.253 -2.744 -27.268 1.00 68.62 187 SER A O 1
ATOM 1505 N N . MET A 1 188 ? 17.155 -1.914 -29.139 1.00 73.31 188 MET A N 1
ATOM 1506 C CA . MET A 1 188 ? 16.317 -0.709 -29.154 1.00 73.31 188 MET A CA 1
ATOM 1507 C C . MET A 1 188 ? 14.836 -1.009 -29.370 1.00 73.31 188 MET A C 1
ATOM 1509 O O . MET A 1 188 ? 13.983 -0.452 -28.671 1.00 73.31 188 MET A O 1
ATOM 1513 N N . GLY A 1 189 ? 14.524 -1.904 -30.310 1.00 76.69 189 GLY A N 1
ATOM 1514 C CA . GLY A 1 189 ? 13.156 -2.373 -30.528 1.00 76.69 189 GLY A CA 1
ATOM 1515 C C . GLY A 1 189 ? 12.593 -3.066 -29.286 1.00 76.69 189 GLY A C 1
ATOM 1516 O O . GLY A 1 189 ? 11.488 -2.738 -28.850 1.00 76.69 189 GLY A O 1
ATOM 1517 N N . ALA A 1 190 ? 13.385 -3.952 -28.676 1.00 74.62 190 ALA A N 1
ATOM 1518 C CA . ALA A 1 190 ? 13.007 -4.673 -27.464 1.00 74.62 190 ALA A CA 1
ATOM 1519 C C . ALA A 1 190 ? 12.762 -3.730 -26.275 1.00 74.62 190 ALA A C 1
ATOM 1521 O O . ALA A 1 190 ? 11.718 -3.823 -25.635 1.00 74.62 190 ALA A O 1
ATOM 1522 N N . ILE A 1 191 ? 13.664 -2.777 -26.005 1.00 76.00 191 ILE A N 1
ATOM 1523 C CA . ILE A 1 191 ? 13.502 -1.836 -24.884 1.00 76.00 191 ILE A CA 1
ATOM 1524 C C . ILE A 1 191 ? 12.266 -0.948 -25.088 1.00 76.00 191 ILE A C 1
ATOM 1526 O O . ILE A 1 191 ? 11.534 -0.680 -24.132 1.00 76.00 191 ILE A O 1
ATOM 1530 N N . LYS A 1 192 ? 11.983 -0.521 -26.325 1.00 82.00 192 LYS A N 1
ATOM 1531 C CA . LYS A 1 192 ? 10.789 0.279 -26.634 1.00 82.00 192 LYS A CA 1
ATOM 1532 C C . LYS A 1 192 ? 9.495 -0.500 -26.385 1.00 82.00 192 LYS A C 1
ATOM 1534 O O . LYS A 1 192 ? 8.590 0.028 -25.742 1.00 82.00 192 LYS A O 1
ATOM 1539 N N . ASP A 1 193 ? 9.418 -1.738 -26.871 1.00 82.56 193 ASP A N 1
ATOM 1540 C CA . ASP A 1 193 ? 8.273 -2.630 -26.645 1.00 82.56 193 ASP A CA 1
ATOM 1541 C C . ASP A 1 193 ? 8.069 -2.909 -25.149 1.00 82.56 193 ASP A C 1
ATOM 1543 O O . ASP A 1 193 ? 6.958 -2.793 -24.630 1.00 82.56 193 ASP A O 1
ATOM 1547 N N . VAL A 1 194 ? 9.158 -3.177 -24.428 1.00 79.06 194 VAL A N 1
ATOM 1548 C CA . VAL A 1 194 ? 9.135 -3.404 -22.980 1.00 79.06 194 VAL A CA 1
ATOM 1549 C C . VAL A 1 194 ? 8.663 -2.163 -22.236 1.00 79.06 194 VAL A C 1
ATOM 1551 O O . VAL A 1 194 ? 7.789 -2.278 -21.390 1.00 79.06 194 VAL A O 1
ATOM 1554 N N . THR A 1 195 ? 9.144 -0.969 -22.583 1.00 79.00 195 THR A N 1
ATOM 1555 C CA . THR A 1 195 ? 8.704 0.285 -21.945 1.00 79.00 195 THR A CA 1
ATOM 1556 C C . THR A 1 195 ? 7.196 0.506 -22.105 1.00 79.00 195 THR A C 1
ATOM 1558 O O . THR A 1 195 ? 6.527 0.911 -21.154 1.00 79.00 195 THR A O 1
ATOM 1561 N N . TYR A 1 196 ? 6.646 0.209 -23.287 1.00 85.00 196 TYR A N 1
ATOM 1562 C CA . TYR A 1 196 ? 5.208 0.306 -23.544 1.00 85.00 196 TYR A CA 1
ATOM 1563 C C . TYR A 1 196 ? 4.404 -0.718 -22.729 1.00 85.00 196 TYR A C 1
ATOM 1565 O O . TYR A 1 196 ? 3.445 -0.352 -22.051 1.00 85.00 196 TYR A O 1
ATOM 1573 N N . LYS A 1 197 ? 4.820 -1.990 -22.742 1.00 84.06 197 LYS A N 1
ATOM 1574 C CA . LYS A 1 197 ? 4.153 -3.058 -21.979 1.00 84.06 197 LYS A CA 1
ATOM 1575 C C . LYS A 1 197 ? 4.221 -2.822 -20.473 1.00 84.06 197 LYS A C 1
ATOM 1577 O O . LYS A 1 197 ? 3.205 -2.960 -19.802 1.00 84.06 197 LYS A O 1
ATOM 1582 N N . LEU A 1 198 ? 5.386 -2.414 -19.960 1.00 80.56 198 LEU A N 1
ATOM 1583 C CA . LEU A 1 198 ? 5.576 -2.047 -18.556 1.00 80.56 198 LEU A CA 1
ATOM 1584 C C . LEU A 1 198 ? 4.559 -0.990 -18.135 1.00 80.56 198 LEU A C 1
ATOM 1586 O O . LEU A 1 198 ? 3.916 -1.160 -17.108 1.00 80.56 198 LEU A O 1
ATOM 1590 N N . ARG A 1 199 ? 4.361 0.063 -18.941 1.00 86.19 199 ARG A N 1
ATOM 1591 C CA . ARG A 1 199 ? 3.408 1.122 -18.599 1.00 86.19 199 ARG A CA 1
ATOM 1592 C C . ARG A 1 199 ? 1.979 0.600 -18.458 1.00 86.19 199 ARG A C 1
ATOM 1594 O O . ARG A 1 199 ? 1.331 0.930 -17.475 1.00 86.19 199 ARG A O 1
ATOM 1601 N N . ASN A 1 200 ? 1.530 -0.246 -19.384 1.00 85.69 200 ASN A N 1
ATOM 1602 C CA . ASN A 1 200 ? 0.187 -0.823 -19.318 1.00 85.69 200 ASN A CA 1
ATOM 1603 C C . ASN A 1 200 ? -0.014 -1.663 -18.047 1.00 85.69 200 ASN A C 1
ATOM 1605 O O . ASN A 1 200 ? -1.054 -1.547 -17.409 1.00 85.69 200 ASN A O 1
ATOM 1609 N N . HIS A 1 201 ? 0.980 -2.471 -17.657 1.00 85.31 201 HIS A N 1
ATOM 1610 C CA . HIS A 1 201 ? 0.912 -3.229 -16.403 1.00 85.31 201 HIS A CA 1
ATOM 1611 C C . HIS A 1 201 ? 0.904 -2.310 -15.177 1.00 85.31 201 HIS A C 1
ATOM 1613 O O . HIS A 1 201 ? 0.193 -2.584 -14.219 1.00 85.31 201 HIS A O 1
ATOM 1619 N N . VAL A 1 202 ? 1.654 -1.205 -15.193 1.00 86.75 202 VAL A N 1
ATOM 1620 C CA . VAL A 1 202 ? 1.629 -0.230 -14.091 1.00 86.75 202 VAL A CA 1
ATOM 1621 C C . VAL A 1 202 ? 0.272 0.441 -13.952 1.00 86.75 202 VAL A C 1
ATOM 1623 O O . VAL A 1 202 ? -0.244 0.494 -12.840 1.00 86.75 202 VAL A O 1
ATOM 1626 N N . ASP A 1 203 ? -0.321 0.897 -15.056 1.00 87.38 203 ASP A N 1
ATOM 1627 C CA . ASP A 1 203 ? -1.649 1.520 -15.040 1.00 87.38 203 ASP A CA 1
ATOM 1628 C C . ASP A 1 203 ? -2.722 0.519 -14.539 1.00 87.38 203 ASP A C 1
ATOM 1630 O O . ASP A 1 203 ? -3.652 0.888 -13.814 1.00 87.38 203 ASP A O 1
ATOM 1634 N N . ASP A 1 204 ? -2.573 -0.771 -14.870 1.00 87.56 204 ASP A N 1
ATOM 1635 C CA . ASP A 1 204 ? -3.458 -1.837 -14.386 1.00 87.56 204 ASP A CA 1
ATOM 1636 C C . ASP A 1 204 ? -3.278 -2.103 -12.881 1.00 87.56 204 ASP A C 1
ATOM 1638 O O . ASP A 1 204 ? -4.262 -2.178 -12.141 1.00 87.56 204 ASP A O 1
ATOM 1642 N N . ILE A 1 205 ? -2.031 -2.151 -12.396 1.00 86.75 205 ILE A N 1
ATOM 1643 C CA . ILE A 1 205 ? -1.714 -2.253 -10.962 1.00 86.75 205 ILE A CA 1
ATOM 1644 C C . ILE A 1 205 ? -2.278 -1.048 -10.199 1.00 86.75 205 ILE A C 1
ATOM 1646 O O . ILE A 1 205 ? -2.875 -1.231 -9.135 1.00 86.75 205 ILE A O 1
ATOM 1650 N N . GLU A 1 206 ? -2.133 0.171 -10.722 1.00 90.06 206 GLU A N 1
ATOM 1651 C CA . GLU A 1 206 ? -2.678 1.389 -10.113 1.00 90.06 206 GLU A CA 1
ATOM 1652 C C . GLU A 1 206 ? -4.194 1.267 -9.921 1.00 90.06 206 GLU A C 1
ATOM 1654 O O . GLU A 1 206 ? -4.704 1.350 -8.799 1.00 90.06 206 GLU A O 1
ATOM 1659 N N . THR A 1 207 ? -4.897 0.953 -11.010 1.00 88.88 207 THR A N 1
ATOM 1660 C CA . THR A 1 207 ? -6.363 0.912 -11.050 1.00 88.88 207 THR A CA 1
ATOM 1661 C C . THR A 1 207 ? -6.931 -0.247 -10.225 1.00 88.88 207 THR A C 1
ATOM 1663 O O . THR A 1 207 ? -7.903 -0.087 -9.481 1.00 88.88 207 THR A O 1
ATOM 1666 N N . LYS A 1 208 ? -6.356 -1.450 -10.341 1.00 87.06 208 LYS A N 1
ATOM 1667 C CA . LYS A 1 208 ? -6.885 -2.657 -9.680 1.00 87.06 208 LYS A CA 1
ATOM 1668 C C . LYS A 1 208 ? -6.484 -2.758 -8.213 1.00 87.06 208 LYS A C 1
ATOM 1670 O O . LYS A 1 208 ? -7.242 -3.315 -7.414 1.00 87.06 208 LYS A O 1
ATOM 1675 N N . CYS A 1 209 ? -5.306 -2.248 -7.859 1.00 88.50 209 CYS A N 1
ATOM 1676 C CA . CYS A 1 209 ? -4.735 -2.386 -6.524 1.00 88.50 209 CYS A CA 1
ATOM 1677 C C . CYS A 1 209 ? -4.787 -1.091 -5.738 1.00 88.50 209 CYS A C 1
ATOM 1679 O O . CYS A 1 209 ? -5.428 -1.021 -4.691 1.00 88.50 209 CYS A O 1
ATOM 1681 N N . ILE A 1 210 ? -4.080 -0.075 -6.223 1.00 92.25 210 ILE A N 1
ATOM 1682 C CA . ILE A 1 210 ? -3.735 1.104 -5.433 1.00 92.25 210 ILE A CA 1
ATOM 1683 C C . ILE A 1 210 ? -4.982 1.931 -5.168 1.00 92.25 210 ILE A C 1
ATOM 1685 O O . ILE A 1 210 ? -5.258 2.263 -4.014 1.00 92.25 210 ILE A O 1
ATOM 1689 N N . ASP A 1 211 ? -5.807 2.146 -6.187 1.00 91.69 211 ASP A N 1
ATOM 1690 C CA . ASP A 1 211 ? -7.100 2.815 -6.046 1.00 91.69 211 ASP A CA 1
ATOM 1691 C C . ASP A 1 211 ? -8.024 2.089 -5.070 1.00 91.69 211 ASP A C 1
ATOM 1693 O O . ASP A 1 211 ? -8.709 2.714 -4.249 1.00 91.69 211 ASP A O 1
ATOM 1697 N N . LYS A 1 212 ? -8.008 0.754 -5.094 1.00 89.56 212 LYS A N 1
ATOM 1698 C CA . LYS A 1 212 ? -8.805 -0.046 -4.169 1.00 89.56 212 LYS A CA 1
ATOM 1699 C C . LYS A 1 212 ? -8.281 0.064 -2.738 1.00 89.56 212 LYS A C 1
ATOM 1701 O O . LYS A 1 212 ? -9.076 0.369 -1.848 1.00 89.56 212 LYS A O 1
ATOM 1706 N N . ILE A 1 213 ? -6.973 -0.065 -2.513 1.00 89.12 213 ILE A N 1
ATOM 1707 C CA . ILE A 1 213 ? -6.338 0.146 -1.200 1.00 89.12 213 ILE A CA 1
ATOM 1708 C C . ILE A 1 213 ? -6.648 1.558 -0.675 1.00 89.12 213 ILE A C 1
ATOM 1710 O O . ILE A 1 213 ? -7.011 1.726 0.491 1.00 89.12 213 ILE A O 1
ATOM 1714 N N . LEU A 1 214 ? -6.580 2.582 -1.529 1.00 89.88 214 LEU A N 1
ATOM 1715 C CA . LEU A 1 214 ? -6.928 3.962 -1.181 1.00 89.88 214 LEU A CA 1
ATOM 1716 C C . LEU A 1 214 ? -8.405 4.113 -0.804 1.00 89.88 214 LEU A C 1
ATOM 1718 O O . LEU A 1 214 ? -8.734 4.836 0.143 1.00 89.88 214 LEU A O 1
ATOM 1722 N N . SER A 1 215 ? -9.308 3.446 -1.524 1.00 89.62 215 SER A N 1
ATOM 1723 C CA . SER A 1 215 ? -10.739 3.448 -1.206 1.00 89.62 215 SER A CA 1
ATOM 1724 C C . SER A 1 215 ? -11.020 2.791 0.151 1.00 89.62 215 SER A C 1
ATOM 1726 O O . SER A 1 215 ? -11.771 3.334 0.964 1.00 89.62 215 SER A O 1
ATOM 1728 N N . GLU A 1 216 ? -10.336 1.687 0.450 1.00 88.06 216 GLU A N 1
ATOM 1729 C CA . GLU A 1 216 ? -10.450 0.955 1.711 1.00 88.06 216 GLU A CA 1
ATOM 1730 C C . GLU A 1 216 ? -9.876 1.768 2.878 1.00 88.06 216 GLU A C 1
ATOM 1732 O O . GLU A 1 216 ? -10.502 1.878 3.932 1.00 88.06 216 GLU A O 1
ATOM 1737 N N . LEU A 1 217 ? -8.743 2.444 2.673 1.00 87.62 217 LEU A N 1
ATOM 1738 C CA . LEU A 1 217 ? -8.167 3.388 3.633 1.00 87.62 217 LEU A CA 1
ATOM 1739 C C . LEU A 1 217 ? -9.115 4.539 3.981 1.00 87.62 217 LEU A C 1
ATOM 1741 O O . LEU A 1 217 ? -9.169 4.968 5.137 1.00 87.62 217 LEU A O 1
ATOM 1745 N N . LYS A 1 218 ? -9.873 5.055 3.005 1.00 86.69 218 LYS A N 1
ATOM 1746 C CA . LYS A 1 218 ? -10.892 6.087 3.259 1.00 86.69 218 LYS A CA 1
ATOM 1747 C C . LYS A 1 218 ? -12.026 5.548 4.133 1.00 86.69 218 LYS A C 1
ATOM 1749 O O . LYS A 1 218 ? -12.522 6.298 4.968 1.00 86.69 218 LYS A O 1
ATOM 1754 N N . ALA A 1 219 ? -12.392 4.276 3.976 1.00 84.81 219 ALA A N 1
ATOM 1755 C CA . ALA A 1 219 ? -13.431 3.615 4.766 1.00 84.81 219 ALA A CA 1
ATOM 1756 C C . ALA A 1 219 ? -12.991 3.247 6.197 1.00 84.81 219 ALA A C 1
ATOM 1758 O O . ALA A 1 219 ? -13.837 2.990 7.052 1.00 84.81 219 ALA A O 1
ATOM 1759 N N . LEU A 1 220 ? -11.683 3.231 6.478 1.00 78.00 220 LEU A N 1
ATOM 1760 C CA . LEU A 1 220 ? -11.137 2.980 7.818 1.00 78.00 220 LEU A CA 1
ATOM 1761 C C . LEU A 1 220 ? -11.196 4.202 8.758 1.00 78.00 220 LEU A C 1
ATOM 1763 O O . LEU A 1 220 ? -10.917 4.036 9.951 1.00 78.00 220 LEU A O 1
ATOM 1767 N N . LYS A 1 221 ? -11.541 5.395 8.245 1.00 62.19 221 LYS A N 1
ATOM 1768 C CA . LYS A 1 221 ? -11.769 6.619 9.038 1.00 62.19 221 LYS A CA 1
ATOM 1769 C C . LYS A 1 221 ? -13.054 6.532 9.859 1.00 62.19 221 LYS A C 1
ATOM 1771 O O . LYS A 1 221 ? -12.997 6.949 11.037 1.00 62.19 221 LYS A O 1
#

Secondary structure (DSSP, 8-state):
-----HHHHHHHHHHHHHHHHHHHHHHHHHHH-STTHHHHHHHHHHHHHHHHHHHHHHHHHHHHHHHHHHHHHHHHHHHHHHHHHHHHHHHHHHHHHHHHHHHHHHHHHTTGGG--HHHHHHHHHHHHHHHHHHHHHHHHHHHHHHHHHHHHHHTTPPP-HHHHHHHHHHHHHHHHHHHGGG-HHHHHHHHHHHHHHHHHHHHHHIIIIIHHHHHHHHHT-

pLDDT: mean 84.44, std 7.81, range [41.91, 95.38]

Sequence (221 aa):
MGKINPLAFSVIGGLSIFTITYILFWVFYFHIGTPEAMSVALNTLGSYFSGVATLWAAIAGTFLFNYWRAQHNKTIEKEMALAAIHKFDAADLHLGQFRDAFYNFNYKCQFLSEMSDKEFLNLDNELNNILASIGGVALDFASLLESVRKYCLIAEKPYYDDIESDVQQINMLIFNTKNHRAHFPDSMGAIKDVTYKLRNHVDDIETKCIDKILSELKALK

Foldseek 3Di:
DDPDPLVVLLVVLVVVLVVVLVVQLVVQLVPVPDPCSNVVSVVVSVVVSVVSVVVSVVVSVVSVVVVVVVVVLLVVLLVLLVQLLVLLVVLVVLLVVLVVLLVVLVVVVVCVVVDDPVVVVVSLVSLVVSLVSLVVSLVSLVSSLVSQVVSCVSVVHDRPPVSVVLSVVSVVLSVVLNVQSPDPVSSSVSVVVSSVSNVVSSVVCCVVPSVVSVVVSVVSD

Radius of gyration: 34.02 Å; chains: 1; bounding box: 64×24×108 Å